Protein AF-A0A965B6E4-F1 (afdb_monomer_lite)

Radius of gyration: 22.77 Å; chains: 1; bounding box: 54×53×66 Å

Foldseek 3Di:
DPPPPADAAFDPQQQVPKWKWKDQAPPDDTHTQDPVQWHWDADPPDDPDRGGDIDIHGHVDDDPNMDMDMGTHGDDFDQLLVVLVVLLQLLCQQQANFDPSHPQADPVGGHPHPAAEAEDAALSLLQVLVSLQVQSLQHPVLDGRHQYYEREANAQWHAQRGFGNGDSPDDAWQRDDLLPRTRDPDREQDWAADPVPRDIGHSNPNVVVSVHDHQYEYEHEPASLFTPLRLSHQAHQQSQAGHDHDPSYAYEYHYPAHSDAACLDWDADDPDQGTHGNHGCVVVVVVVVVQSCCCSPPVPHDDHHDDAGNVVLRWWAQDCVTVVPDDDPSDDRDPTGDWRFDWAQDDCCPVRVDRPDPVIHGDGTGHGTD

Secondary structure (DSSP, 8-state):
--TT--EEPBPHHHHHS-EEEEESSTTSPPEEEPGGGEEEES-SSS--SSEE--EEEETT-PPTT-EEEEE--B-----TTHHHHHHHHHHHHHHH--GGG-S-B-TTSSBS----EEEEETHHHHHHHHHHHHTTTB-TTS-BS-SEEEEES--S---SSSSTT--TT---BTTB-TTSTTS-S--SSS-EE-TTT--EE-TTHHHHHHT-PPEEEEEEEHHHHHHS-GGGGTB-TTSSSBPPPPTTEEEEEETT--SS---S------SSSSPPP----HHHHHHHHHHHHHHHHH--PPPPPB---TTTT-S--SSTTTTT----TT-PPP-----PEEEE--THHHHH----SSSPEEEEE-----

Sequence (370 aa):
HRGRQGVYRPSPRGLAEARLTRRQREADPREEVPRGDWKLVGDLAGATSPLTPLDLEVAGGLRPGWIYELVYEAERPVVQGVGLAGIRDIVSAVKHGSGADNPLCNAGGGPLVRRAIGFGTSQSGRCLRQFLWEGFNADERSRQVFDGVLAHVAGGGLGSFNHRFASPTRTNCQHEEHLFPVDFFPFTYGDATDPFTGRTDGILRRCRAQGTVPKVFHTQSTSEYWHRSGSLVHTDPSGEVDAEIPAEVRIYSFGGSQHAPGDGVAVPRTNAQLPESPVDYRPFLRALVVALDAWVAEGTPPPPSVFPTVGERTLVGWTPADTGWPSIPGVVPPTVVQRPPWVDRGPDWESRRVATIEPPIVRGHYGVRV

pLDDT: mean 92.73, std 7.31, range [41.84, 98.88]

Structure (mmCIF, N/CA/C/O backbone):
data_AF-A0A965B6E4-F1
#
_entry.id   AF-A0A965B6E4-F1
#
loop_
_atom_site.group_PDB
_atom_site.id
_atom_site.type_symbol
_atom_site.label_atom_id
_atom_site.label_alt_id
_atom_site.label_comp_id
_atom_site.label_asym_id
_atom_site.label_entity_id
_atom_site.label_seq_id
_atom_site.pdbx_PDB_ins_code
_atom_site.Cartn_x
_atom_site.Cartn_y
_atom_site.Cartn_z
_atom_site.occupancy
_atom_site.B_iso_or_equiv
_atom_site.auth_seq_id
_atom_site.auth_comp_id
_atom_site.auth_asym_id
_atom_site.auth_atom_id
_atom_site.pdbx_PDB_model_num
ATOM 1 N N . HIS A 1 1 ? 16.952 5.748 -7.436 1.00 41.84 1 HIS A N 1
ATOM 2 C CA . HIS A 1 1 ? 18.062 4.809 -7.133 1.00 41.84 1 HIS A CA 1
ATOM 3 C C . HIS A 1 1 ? 18.292 4.767 -5.628 1.00 41.84 1 HIS A C 1
ATOM 5 O O . HIS A 1 1 ? 18.724 5.763 -5.057 1.00 41.84 1 HIS A O 1
ATOM 11 N N . ARG A 1 2 ? 17.989 3.644 -4.970 1.00 54.66 2 ARG A N 1
ATOM 12 C CA . ARG A 1 2 ? 18.315 3.444 -3.552 1.00 54.66 2 ARG A CA 1
ATOM 13 C C . ARG A 1 2 ? 19.665 2.737 -3.483 1.00 54.66 2 ARG A C 1
ATOM 15 O O . ARG A 1 2 ? 19.741 1.526 -3.653 1.00 54.66 2 ARG A O 1
ATOM 22 N N . GLY A 1 3 ? 20.736 3.512 -3.343 1.00 52.00 3 GLY A N 1
ATOM 23 C CA . GLY A 1 3 ? 22.086 2.954 -3.286 1.00 52.00 3 GLY A CA 1
ATOM 24 C C . GLY A 1 3 ? 22.269 2.050 -2.067 1.00 52.00 3 GLY A C 1
ATOM 25 O O . GLY A 1 3 ? 21.700 2.317 -1.012 1.00 52.00 3 GLY A O 1
ATOM 26 N N . ARG A 1 4 ? 23.088 1.001 -2.213 1.00 59.78 4 ARG A N 1
ATOM 27 C CA . ARG A 1 4 ? 23.555 0.133 -1.113 1.00 59.78 4 ARG A CA 1
ATOM 28 C C . ARG A 1 4 ? 22.465 -0.636 -0.348 1.00 59.78 4 ARG A C 1
ATOM 30 O O . ARG A 1 4 ? 22.686 -1.002 0.799 1.00 59.78 4 ARG A O 1
ATOM 37 N N . GLN A 1 5 ? 21.319 -0.936 -0.965 1.00 68.88 5 GLN A N 1
ATOM 38 C CA . GLN A 1 5 ? 20.321 -1.817 -0.331 1.00 68.88 5 GLN A CA 1
ATOM 39 C C . GLN A 1 5 ? 20.784 -3.280 -0.217 1.00 68.88 5 GLN A C 1
ATOM 41 O O . GLN A 1 5 ? 20.214 -4.035 0.565 1.00 68.88 5 GLN A O 1
ATOM 46 N N . GLY A 1 6 ? 21.824 -3.665 -0.966 1.00 78.50 6 GLY A N 1
ATOM 47 C CA . GLY A 1 6 ? 22.259 -5.051 -1.090 1.00 78.50 6 GLY A CA 1
ATOM 48 C C . GLY A 1 6 ? 21.259 -5.894 -1.882 1.00 78.50 6 GLY A C 1
ATOM 49 O O . GLY A 1 6 ? 20.175 -5.440 -2.251 1.00 78.50 6 GLY A O 1
ATOM 50 N N . VAL A 1 7 ? 21.639 -7.131 -2.166 1.00 85.81 7 VAL A N 1
ATOM 51 C CA . VAL A 1 7 ? 20.796 -8.119 -2.838 1.00 85.81 7 VAL A CA 1
ATOM 52 C C . VAL A 1 7 ? 20.862 -9.446 -2.097 1.00 85.81 7 VAL A C 1
ATOM 54 O O . VAL A 1 7 ? 21.811 -9.708 -1.355 1.00 85.81 7 VAL A O 1
ATOM 57 N N . TYR A 1 8 ? 19.857 -10.294 -2.289 1.00 88.44 8 TYR A N 1
ATOM 58 C CA . TYR A 1 8 ? 19.918 -11.654 -1.766 1.00 88.44 8 TYR A CA 1
ATOM 59 C C . TYR A 1 8 ? 20.988 -12.451 -2.506 1.00 88.44 8 TYR A C 1
ATOM 61 O O . TYR A 1 8 ? 21.156 -12.307 -3.720 1.00 88.44 8 TYR A O 1
ATOM 69 N N . ARG A 1 9 ? 21.702 -13.303 -1.772 1.00 86.94 9 ARG A N 1
ATOM 70 C CA . ARG A 1 9 ? 22.748 -14.159 -2.333 1.00 86.94 9 ARG A CA 1
ATOM 71 C C . ARG A 1 9 ? 22.172 -15.044 -3.452 1.00 86.94 9 ARG A C 1
ATOM 73 O O . ARG A 1 9 ? 21.173 -15.720 -3.208 1.00 86.94 9 ARG A O 1
ATOM 80 N N . PRO A 1 10 ? 22.778 -15.072 -4.653 1.00 90.06 10 PRO A N 1
ATOM 81 C CA . PRO A 1 10 ? 22.434 -16.056 -5.676 1.00 90.06 10 PRO A CA 1
ATOM 82 C C . PRO A 1 10 ? 22.779 -17.476 -5.211 1.00 90.06 10 PRO A C 1
ATOM 84 O O . PRO A 1 10 ? 23.846 -17.683 -4.623 1.00 90.06 10 PRO A O 1
ATOM 87 N N . SER A 1 11 ? 21.934 -18.463 -5.517 1.00 90.12 11 SER A N 1
ATOM 88 C CA . SER A 1 11 ? 22.337 -19.872 -5.401 1.00 90.12 11 SER A CA 1
ATOM 89 C C . SER A 1 11 ? 23.392 -20.201 -6.477 1.00 90.12 11 SER A C 1
ATOM 91 O O . SER A 1 11 ? 23.477 -19.490 -7.484 1.00 90.12 11 SER A O 1
ATOM 93 N N . PRO A 1 12 ? 24.214 -21.262 -6.333 1.00 88.81 12 PRO A N 1
ATOM 94 C CA . PRO A 1 12 ? 25.181 -21.637 -7.372 1.00 88.81 12 PRO A CA 1
ATOM 95 C C . PRO A 1 12 ? 24.527 -21.859 -8.743 1.00 88.81 12 PRO A C 1
ATOM 97 O O . PRO A 1 12 ? 25.036 -21.399 -9.764 1.00 88.81 12 PRO A O 1
ATOM 100 N N . ARG A 1 13 ? 23.354 -22.504 -8.747 1.00 92.62 13 ARG A N 1
ATOM 101 C CA . ARG A 1 13 ? 22.520 -22.672 -9.939 1.00 92.62 13 ARG A CA 1
ATOM 102 C C . ARG A 1 13 ? 21.975 -21.331 -10.425 1.00 92.62 13 ARG A C 1
ATOM 104 O O . ARG A 1 13 ? 22.111 -21.013 -11.601 1.00 92.62 13 ARG A O 1
ATOM 111 N N . GLY A 1 14 ? 21.423 -20.533 -9.514 1.00 90.94 14 GLY A N 1
ATOM 112 C CA . GLY A 1 14 ? 20.867 -19.221 -9.814 1.00 90.94 14 GLY A CA 1
ATOM 113 C C . GLY A 1 14 ? 21.864 -18.289 -10.477 1.00 90.94 14 GLY A C 1
ATOM 114 O O . GLY A 1 14 ? 21.507 -17.610 -11.429 1.00 90.94 14 GLY A O 1
ATOM 115 N N . LEU A 1 15 ? 23.122 -18.299 -10.036 1.00 89.88 15 LEU A N 1
ATOM 116 C CA . LEU A 1 15 ? 24.188 -17.516 -10.651 1.00 89.88 15 LEU A CA 1
ATOM 117 C C . LEU A 1 15 ? 24.544 -18.012 -12.058 1.00 89.88 15 LEU A C 1
ATOM 119 O O . LEU A 1 15 ? 24.876 -17.191 -12.913 1.00 89.88 15 LEU A O 1
ATOM 123 N N . ALA A 1 16 ? 24.509 -19.327 -12.293 1.00 91.75 16 ALA A N 1
ATOM 124 C CA . ALA A 1 16 ? 24.806 -19.929 -13.592 1.00 91.75 16 ALA A CA 1
ATOM 125 C C . ALA A 1 16 ? 23.698 -19.665 -14.624 1.00 91.75 16 ALA A C 1
ATOM 127 O O . ALA A 1 16 ? 23.999 -19.394 -15.783 1.00 91.75 16 ALA A O 1
ATOM 128 N N . GLU A 1 17 ? 22.438 -19.696 -14.188 1.00 94.81 17 GLU A N 1
ATOM 129 C CA . GLU A 1 17 ? 21.245 -19.459 -15.015 1.00 94.81 17 GLU A CA 1
ATOM 130 C C . GLU A 1 17 ? 20.811 -17.981 -15.038 1.00 94.81 17 GLU A C 1
ATOM 132 O O . GLU A 1 17 ? 19.834 -17.632 -15.698 1.00 94.81 17 GLU A O 1
ATOM 137 N N . ALA A 1 18 ? 21.524 -17.105 -14.323 1.00 95.69 18 ALA A N 1
ATOM 138 C CA . ALA A 1 18 ? 21.191 -15.693 -14.218 1.00 95.69 18 ALA A CA 1
ATOM 139 C C . ALA A 1 18 ? 21.196 -15.004 -15.589 1.00 95.69 18 ALA A C 1
ATOM 141 O O . ALA A 1 18 ? 22.084 -15.227 -16.417 1.00 95.69 18 ALA A O 1
ATOM 142 N N . ARG A 1 19 ? 20.242 -14.096 -15.792 1.00 97.06 19 ARG A N 1
ATOM 143 C CA . ARG A 1 19 ? 20.062 -13.351 -17.042 1.00 97.06 19 ARG A CA 1
ATOM 144 C C . ARG A 1 19 ? 20.060 -11.860 -16.776 1.00 97.06 19 ARG A C 1
ATOM 146 O O . ARG A 1 19 ? 19.412 -11.400 -15.838 1.00 97.06 19 ARG A O 1
ATOM 153 N N . LEU A 1 20 ? 20.764 -11.116 -17.621 1.00 97.62 20 LEU A N 1
ATOM 154 C CA . LEU A 1 20 ? 20.759 -9.661 -17.611 1.00 97.62 20 LEU A CA 1
ATOM 155 C C . LEU A 1 20 ? 20.078 -9.177 -18.881 1.00 97.62 20 LEU A C 1
ATOM 157 O O . LEU A 1 20 ? 20.457 -9.560 -19.985 1.00 97.62 20 LEU A O 1
ATOM 161 N N . THR A 1 21 ? 19.105 -8.293 -18.718 1.00 97.38 21 THR A N 1
ATOM 162 C CA . THR A 1 21 ? 18.462 -7.600 -19.830 1.00 97.38 21 THR A CA 1
ATOM 163 C C . THR A 1 21 ? 18.601 -6.098 -19.673 1.00 97.38 21 THR A C 1
ATOM 165 O O . THR A 1 21 ? 18.840 -5.596 -18.571 1.00 97.38 21 THR A O 1
ATOM 168 N N . ARG A 1 22 ? 18.442 -5.369 -20.777 1.00 96.81 22 ARG A N 1
ATOM 169 C CA . ARG A 1 22 ? 18.360 -3.910 -20.783 1.00 96.81 22 ARG A CA 1
ATOM 170 C C . ARG A 1 22 ? 17.221 -3.412 -21.666 1.00 96.81 22 ARG A C 1
ATOM 172 O O . ARG A 1 22 ? 16.807 -4.106 -22.590 1.00 96.81 22 ARG A O 1
ATOM 179 N N . ARG A 1 23 ? 16.738 -2.201 -21.399 1.00 96.00 23 ARG A N 1
ATOM 180 C CA . ARG A 1 23 ? 15.786 -1.467 -22.251 1.00 96.00 23 ARG A CA 1
ATOM 181 C C . ARG A 1 23 ? 15.841 0.036 -21.978 1.00 96.00 23 ARG A C 1
ATOM 183 O O . ARG A 1 23 ? 16.381 0.438 -20.950 1.00 96.00 23 ARG A O 1
ATOM 190 N N . GLN A 1 24 ? 15.302 0.868 -22.868 1.00 93.88 24 GLN A N 1
ATOM 191 C CA . GLN A 1 24 ? 15.304 2.329 -22.679 1.00 93.88 24 GLN A CA 1
ATOM 192 C C . GLN A 1 24 ? 14.100 2.811 -21.870 1.00 93.88 24 GLN A C 1
ATOM 194 O O . GLN A 1 24 ? 14.241 3.659 -20.993 1.00 93.88 24 GLN A O 1
ATOM 199 N N . ARG A 1 25 ? 12.915 2.264 -22.143 1.00 90.56 25 ARG A N 1
ATOM 200 C CA . ARG A 1 25 ? 11.669 2.577 -21.434 1.00 90.56 25 ARG A CA 1
ATOM 201 C C . ARG A 1 25 ? 11.101 1.315 -20.817 1.00 90.56 25 ARG A C 1
ATOM 203 O O . ARG A 1 25 ? 11.351 0.221 -21.306 1.00 90.56 25 ARG A O 1
ATOM 210 N N . GLU A 1 26 ? 10.307 1.451 -19.761 1.00 86.81 26 GLU A N 1
ATOM 211 C CA . GLU A 1 26 ? 9.776 0.293 -19.032 1.00 86.81 26 GLU A CA 1
ATOM 212 C C . GLU A 1 26 ? 8.975 -0.673 -19.921 1.00 86.81 26 GLU A C 1
ATOM 214 O O . GLU A 1 26 ? 9.103 -1.884 -19.749 1.00 86.81 26 GLU A O 1
ATOM 219 N N . ALA A 1 27 ? 8.217 -0.142 -20.886 1.00 87.00 27 ALA A N 1
ATOM 220 C CA . ALA A 1 27 ? 7.389 -0.912 -21.814 1.00 87.00 27 ALA A CA 1
ATOM 221 C C . ALA A 1 27 ? 8.140 -1.440 -23.051 1.00 87.00 27 ALA A C 1
ATOM 223 O O . ALA A 1 27 ? 7.567 -2.215 -23.819 1.00 87.00 27 ALA A O 1
ATOM 224 N N . ASP A 1 28 ? 9.392 -1.026 -23.270 1.00 93.00 28 ASP A N 1
ATOM 225 C CA . ASP A 1 28 ? 10.167 -1.501 -24.415 1.00 93.00 28 ASP A CA 1
ATOM 226 C C . ASP A 1 28 ? 10.503 -2.997 -24.251 1.00 93.00 28 ASP A C 1
ATOM 228 O O . ASP A 1 28 ? 10.687 -3.479 -23.123 1.00 93.00 28 ASP A O 1
ATOM 232 N N . PRO A 1 29 ? 10.640 -3.751 -25.357 1.00 93.75 29 PRO A N 1
ATOM 233 C CA . PRO A 1 29 ? 11.133 -5.118 -25.303 1.00 93.75 29 PRO A CA 1
ATOM 234 C C . PRO A 1 29 ? 12.481 -5.202 -24.584 1.00 93.75 29 PRO A C 1
ATOM 236 O O . PRO A 1 29 ? 13.355 -4.349 -24.738 1.00 93.75 29 PRO A O 1
ATOM 239 N N . ARG A 1 30 ? 12.657 -6.264 -23.799 1.00 94.81 30 ARG A N 1
ATOM 240 C CA . ARG A 1 30 ? 13.924 -6.557 -23.128 1.00 94.81 30 ARG A CA 1
ATOM 241 C C . ARG A 1 30 ? 14.953 -7.034 -24.146 1.00 94.81 30 ARG A C 1
ATOM 243 O O . ARG A 1 30 ? 14.723 -8.022 -24.837 1.00 94.81 30 ARG A O 1
ATOM 250 N N . GLU A 1 31 ? 16.099 -6.368 -24.186 1.00 96.94 31 GLU A N 1
ATOM 251 C CA . GLU A 1 31 ? 17.277 -6.813 -24.926 1.00 96.94 31 GLU A CA 1
ATOM 252 C C . GLU A 1 31 ? 18.162 -7.649 -24.001 1.00 96.94 31 GLU A C 1
ATOM 254 O O . GLU A 1 31 ? 18.586 -7.161 -22.953 1.00 96.94 31 GLU A O 1
ATOM 259 N N . GLU A 1 32 ? 18.465 -8.892 -24.374 1.00 97.75 32 GLU A N 1
ATOM 260 C CA . GLU A 1 32 ? 19.418 -9.708 -23.617 1.00 97.75 32 GLU A CA 1
ATOM 261 C C . GLU A 1 32 ? 20.824 -9.097 -23.706 1.00 97.75 32 GLU A C 1
ATOM 263 O O . GLU A 1 32 ? 21.310 -8.781 -24.794 1.00 97.75 32 GLU A O 1
ATOM 268 N N . VAL A 1 33 ? 21.497 -8.964 -22.563 1.00 98.06 33 VAL A N 1
ATOM 269 C CA . VAL A 1 33 ? 22.931 -8.678 -22.513 1.00 98.06 33 VAL A CA 1
ATOM 270 C C . VAL A 1 33 ? 23.669 -10.023 -22.513 1.00 98.06 33 VAL A C 1
ATOM 272 O O . VAL A 1 33 ? 23.439 -10.826 -21.601 1.00 98.06 33 VAL A O 1
ATOM 275 N N . PRO A 1 34 ? 24.540 -10.303 -23.505 1.00 97.31 34 PRO A N 1
ATOM 276 C CA . PRO A 1 34 ? 25.238 -11.581 -23.603 1.00 97.31 34 PRO A CA 1
ATOM 277 C C . PRO A 1 34 ? 25.936 -11.958 -22.295 1.00 97.31 34 PRO A C 1
ATOM 279 O O . PRO A 1 34 ? 26.558 -11.120 -21.653 1.00 97.31 34 PRO A O 1
ATOM 282 N N . ARG A 1 35 ? 25.871 -13.234 -21.899 1.00 95.62 35 ARG A N 1
ATOM 283 C CA . ARG A 1 35 ? 26.420 -13.705 -20.613 1.00 95.62 35 ARG A CA 1
ATOM 284 C C . ARG A 1 35 ? 27.911 -13.391 -20.421 1.00 95.62 35 ARG A C 1
ATOM 286 O O . ARG A 1 35 ? 28.336 -13.191 -19.291 1.00 95.62 35 ARG A O 1
ATOM 293 N N . GLY A 1 36 ? 28.695 -13.349 -21.499 1.00 96.25 36 GLY A N 1
ATOM 294 C CA . GLY A 1 36 ? 30.115 -12.976 -21.449 1.00 96.25 36 GLY A CA 1
ATOM 295 C C . GLY A 1 36 ? 30.371 -11.486 -21.186 1.00 96.25 36 GLY A C 1
ATOM 296 O O . GLY A 1 36 ? 31.479 -11.127 -20.801 1.00 96.25 36 GLY A O 1
ATOM 297 N N . ASP A 1 37 ? 29.351 -10.639 -21.343 1.00 97.38 37 ASP A N 1
ATOM 298 C CA . ASP A 1 37 ? 29.459 -9.181 -21.260 1.00 97.38 37 ASP A CA 1
ATOM 299 C C . ASP A 1 37 ? 29.091 -8.639 -19.876 1.00 97.38 37 ASP A C 1
ATOM 301 O O . ASP A 1 37 ? 28.996 -7.428 -19.696 1.00 97.38 37 ASP A O 1
ATOM 305 N N . TRP A 1 38 ? 28.845 -9.493 -18.882 1.00 97.06 38 TRP A N 1
ATOM 306 C CA . TRP A 1 38 ? 28.559 -9.035 -17.527 1.00 97.06 38 TRP A CA 1
ATOM 307 C C . TRP A 1 38 ? 28.899 -10.078 -16.466 1.00 97.06 38 TRP A C 1
ATOM 309 O O . TRP A 1 38 ? 28.945 -11.280 -16.724 1.00 97.06 38 TRP A O 1
ATOM 319 N N . LYS A 1 39 ? 29.116 -9.614 -15.236 1.00 93.44 39 LYS A N 1
ATOM 320 C CA . LYS A 1 39 ? 29.327 -10.470 -14.063 1.00 93.44 39 LYS A CA 1
ATOM 321 C C . LYS A 1 39 ? 28.904 -9.753 -12.784 1.00 93.44 39 LYS A C 1
ATOM 323 O O . LYS A 1 39 ? 28.875 -8.526 -12.727 1.00 93.44 39 LYS A O 1
ATOM 328 N N . LEU A 1 40 ? 28.610 -10.540 -11.754 1.00 90.31 40 LEU A N 1
ATOM 329 C CA . LEU A 1 40 ? 28.456 -10.041 -10.390 1.00 90.31 40 LEU A CA 1
ATOM 330 C C . LEU A 1 40 ? 29.797 -10.116 -9.665 1.00 90.31 40 LEU A C 1
ATOM 332 O O . LEU A 1 40 ? 30.464 -11.151 -9.710 1.00 90.31 40 LEU A O 1
ATOM 336 N N . VAL A 1 41 ? 30.169 -9.033 -8.995 1.00 87.88 41 VAL A N 1
ATOM 337 C CA . VAL A 1 41 ? 31.404 -8.911 -8.219 1.00 87.88 41 VAL A CA 1
ATOM 338 C C . VAL A 1 41 ? 31.054 -8.564 -6.776 1.00 87.88 41 VAL A C 1
ATOM 340 O O . VAL A 1 41 ? 30.185 -7.738 -6.517 1.00 87.88 41 VAL A O 1
ATOM 343 N N . GLY A 1 42 ? 31.704 -9.229 -5.825 1.00 81.56 42 GLY A N 1
ATOM 344 C CA . GLY A 1 42 ? 31.499 -9.008 -4.395 1.00 81.56 42 GLY A CA 1
ATOM 345 C C . GLY A 1 42 ? 31.783 -10.260 -3.571 1.00 81.56 42 GLY A C 1
ATOM 346 O O . GLY A 1 42 ? 31.870 -11.368 -4.105 1.00 81.56 42 GLY A O 1
ATOM 347 N N . ASP A 1 43 ? 31.943 -10.081 -2.261 1.00 75.62 43 ASP A N 1
ATOM 348 C CA . ASP A 1 43 ? 32.164 -11.189 -1.331 1.00 75.62 43 ASP A CA 1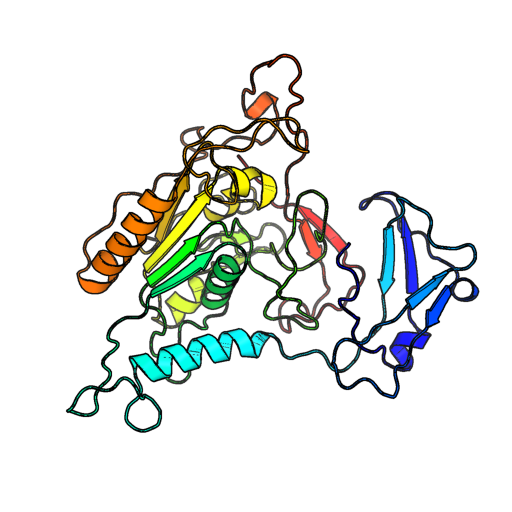
ATOM 349 C C . ASP A 1 43 ? 30.831 -11.837 -0.931 1.00 75.62 43 ASP A C 1
ATOM 351 O O . ASP A 1 43 ? 30.073 -11.318 -0.113 1.00 75.62 43 ASP A O 1
ATOM 355 N N . LEU A 1 44 ? 30.558 -13.002 -1.519 1.00 68.25 44 LEU A N 1
ATOM 356 C CA . LEU A 1 44 ? 29.403 -13.838 -1.189 1.00 68.25 44 LEU A CA 1
ATOM 357 C C . LEU A 1 44 ? 29.676 -14.823 -0.041 1.00 68.25 44 LEU A C 1
ATOM 359 O O . LEU A 1 44 ? 28.743 -15.472 0.433 1.00 68.25 44 LEU A O 1
ATOM 363 N N . ALA A 1 45 ? 30.933 -14.994 0.376 1.00 62.72 45 ALA A N 1
ATOM 364 C CA . ALA A 1 45 ? 31.355 -16.028 1.317 1.00 62.72 45 ALA A CA 1
ATOM 365 C C . ALA A 1 45 ? 31.366 -15.545 2.779 1.00 62.72 45 ALA A C 1
ATOM 367 O O . ALA A 1 45 ? 31.199 -16.375 3.672 1.00 62.72 45 ALA A O 1
ATOM 368 N N . GLY A 1 46 ? 31.501 -14.234 3.023 1.00 60.84 46 GLY A N 1
ATOM 369 C CA . GLY A 1 46 ? 31.604 -13.639 4.365 1.00 60.84 46 GLY A CA 1
ATOM 370 C C . GLY A 1 46 ? 30.384 -12.858 4.881 1.00 60.84 46 GLY A C 1
ATOM 371 O O . GLY A 1 46 ? 30.442 -12.297 5.976 1.00 60.84 46 GLY A O 1
ATOM 372 N N . ALA A 1 47 ? 29.285 -12.774 4.127 1.00 62.72 47 ALA A N 1
ATOM 373 C CA . ALA A 1 47 ? 28.169 -11.895 4.484 1.00 62.72 47 ALA A CA 1
ATOM 374 C C . ALA A 1 47 ? 27.327 -12.425 5.664 1.00 62.72 47 ALA A C 1
ATOM 376 O O . ALA A 1 47 ? 26.734 -13.500 5.598 1.00 62.72 47 ALA A O 1
ATOM 377 N N . THR A 1 48 ? 27.225 -11.629 6.734 1.00 66.00 48 THR A N 1
ATOM 378 C CA . THR A 1 48 ? 26.346 -11.882 7.897 1.00 66.00 48 THR A CA 1
ATOM 379 C C . THR A 1 48 ? 24.933 -11.322 7.714 1.00 66.00 48 THR A C 1
ATOM 381 O O . THR A 1 48 ? 24.000 -11.747 8.393 1.00 66.00 48 THR A O 1
ATOM 384 N N . SER A 1 49 ? 24.767 -10.374 6.789 1.00 74.88 49 SER A N 1
ATOM 385 C CA . SER A 1 49 ? 23.475 -9.811 6.396 1.00 74.88 49 SER A CA 1
ATOM 386 C C . SER A 1 49 ? 22.826 -10.671 5.304 1.00 74.88 49 SER A C 1
ATOM 388 O O . SER A 1 49 ? 23.521 -11.086 4.374 1.00 74.88 49 SER A O 1
ATOM 390 N N . PRO A 1 50 ? 21.495 -10.886 5.336 1.00 77.06 50 PRO A N 1
ATOM 391 C CA . PRO A 1 50 ? 20.783 -11.550 4.241 1.00 77.06 50 PRO A CA 1
ATOM 392 C C . PRO A 1 50 ? 20.863 -10.761 2.924 1.00 77.06 50 PRO A C 1
ATOM 394 O O . PRO A 1 50 ? 20.709 -11.337 1.849 1.00 77.06 50 PRO A O 1
ATOM 397 N N . LEU A 1 51 ? 21.122 -9.451 3.006 1.00 83.88 51 LEU A N 1
ATOM 398 C CA . LEU A 1 51 ? 21.359 -8.572 1.866 1.00 83.88 51 LEU A CA 1
ATOM 399 C C . LEU A 1 51 ? 22.848 -8.235 1.785 1.00 83.88 51 LEU A C 1
ATOM 401 O O . LEU A 1 51 ? 23.394 -7.585 2.679 1.00 83.88 51 LEU A O 1
ATOM 405 N N . THR A 1 52 ? 23.492 -8.681 0.710 1.00 80.75 52 THR A N 1
ATOM 406 C CA . THR A 1 52 ? 24.924 -8.496 0.451 1.00 80.75 52 THR A CA 1
ATOM 407 C C . THR A 1 52 ? 25.123 -7.440 -0.636 1.00 80.75 52 THR A C 1
ATOM 409 O O . THR A 1 52 ? 24.410 -7.476 -1.642 1.00 80.75 52 THR A O 1
ATOM 412 N N . PRO A 1 53 ? 26.056 -6.487 -0.482 1.00 82.56 53 PRO A N 1
ATOM 413 C CA . PRO A 1 53 ? 26.452 -5.618 -1.583 1.00 82.56 53 PRO A CA 1
ATOM 414 C C . PRO A 1 53 ? 27.064 -6.451 -2.714 1.00 82.56 53 PRO A C 1
ATOM 416 O O . PRO A 1 53 ? 28.065 -7.130 -2.500 1.00 82.56 53 PRO A O 1
ATOM 419 N N . LEU A 1 54 ? 26.460 -6.397 -3.900 1.00 83.38 54 LEU A N 1
ATOM 420 C CA . LEU A 1 54 ? 27.036 -6.930 -5.130 1.00 83.38 54 LEU A CA 1
ATOM 421 C C . LEU A 1 54 ? 27.089 -5.821 -6.166 1.00 83.38 54 LEU A C 1
ATOM 423 O O . LEU A 1 54 ? 26.114 -5.086 -6.342 1.00 83.38 54 LEU A O 1
ATOM 427 N N . ASP A 1 55 ? 28.212 -5.753 -6.862 1.00 88.06 55 ASP A N 1
ATOM 428 C CA . ASP A 1 55 ? 28.403 -4.886 -8.006 1.00 88.06 55 ASP A CA 1
ATOM 429 C C . ASP A 1 55 ? 28.073 -5.659 -9.281 1.00 88.06 55 ASP A C 1
ATOM 431 O O . ASP A 1 55 ? 28.493 -6.802 -9.477 1.00 88.06 55 ASP A O 1
ATOM 435 N N . LEU A 1 56 ? 27.297 -5.026 -10.156 1.00 91.38 56 LEU A N 1
ATOM 436 C CA . LEU A 1 56 ? 27.065 -5.514 -11.506 1.00 91.38 56 LEU A CA 1
ATOM 437 C C . LEU A 1 56 ? 28.070 -4.839 -12.438 1.00 91.38 56 LEU A C 1
ATOM 439 O O . LEU A 1 56 ? 27.938 -3.655 -12.747 1.00 91.38 56 LEU A O 1
ATOM 443 N N . GLU A 1 57 ? 29.051 -5.600 -12.910 1.00 94.31 57 GLU A N 1
ATOM 444 C CA . GLU A 1 57 ? 29.951 -5.152 -13.967 1.00 94.31 57 GLU A CA 1
ATOM 445 C C . GLU A 1 57 ? 29.369 -5.536 -15.325 1.00 94.31 57 GLU A C 1
ATOM 447 O O . GLU A 1 57 ? 28.997 -6.689 -15.543 1.00 94.31 57 GLU A O 1
ATOM 452 N N . VAL A 1 58 ? 29.315 -4.572 -16.244 1.00 96.81 58 VAL A N 1
ATOM 453 C CA . VAL A 1 58 ? 28.888 -4.764 -17.635 1.00 96.81 58 VAL A CA 1
ATOM 454 C C . VAL A 1 58 ? 30.007 -4.275 -18.548 1.00 96.81 58 VAL A C 1
ATOM 456 O O . VAL A 1 58 ? 30.558 -3.194 -18.330 1.00 96.81 58 VAL A O 1
ATOM 459 N N . ALA A 1 59 ? 30.354 -5.052 -19.570 1.00 96.38 59 ALA A N 1
ATOM 460 C CA . ALA A 1 59 ? 31.351 -4.705 -20.569 1.00 96.38 59 ALA A CA 1
ATOM 461 C C . ALA A 1 59 ? 30.971 -3.387 -21.262 1.00 96.38 59 ALA A C 1
ATOM 463 O O . ALA A 1 59 ? 29.841 -3.197 -21.714 1.00 96.38 59 ALA A O 1
ATOM 464 N N . GLY A 1 60 ? 31.914 -2.443 -21.305 1.00 93.62 60 GLY A N 1
ATOM 465 C CA . GLY A 1 60 ? 31.661 -1.085 -21.800 1.00 93.62 60 GLY A CA 1
ATOM 466 C C . GLY A 1 60 ? 30.843 -0.188 -20.855 1.00 93.62 60 GLY A C 1
ATOM 467 O O . GLY A 1 60 ? 30.578 0.958 -21.208 1.00 93.62 60 GLY A O 1
ATOM 468 N N . GLY A 1 61 ? 30.483 -0.671 -19.661 1.00 94.81 61 GLY A N 1
ATOM 469 C CA . GLY A 1 61 ? 29.778 0.080 -18.624 1.00 94.81 61 GLY A CA 1
ATOM 470 C C . GLY A 1 61 ? 28.253 0.122 -18.777 1.00 94.81 61 GLY A C 1
ATOM 471 O O . GLY A 1 61 ? 27.678 -0.209 -19.817 1.00 94.81 61 GLY A O 1
ATOM 472 N N . LEU A 1 62 ? 27.578 0.552 -17.705 1.00 94.69 62 LEU A N 1
ATOM 473 C CA . LEU A 1 62 ? 26.143 0.842 -17.731 1.00 94.69 62 LEU A CA 1
ATOM 474 C C . LEU A 1 62 ? 25.886 2.122 -18.533 1.00 94.69 62 LEU A C 1
ATOM 476 O O . LEU A 1 62 ? 26.531 3.148 -18.312 1.00 94.69 62 LEU A O 1
ATOM 480 N N . ARG A 1 63 ? 24.911 2.081 -19.442 1.00 94.62 63 ARG A N 1
ATOM 481 C CA . ARG A 1 63 ? 24.518 3.248 -20.241 1.00 94.62 63 ARG A CA 1
ATOM 482 C C . ARG A 1 63 ? 23.539 4.138 -19.462 1.00 94.62 63 ARG A C 1
ATOM 484 O O . ARG A 1 63 ? 22.492 3.636 -19.050 1.00 94.62 63 ARG A O 1
ATOM 491 N N . PRO A 1 64 ? 23.812 5.445 -19.285 1.00 93.69 64 PRO A N 1
ATOM 492 C CA . PRO A 1 64 ? 22.866 6.361 -18.649 1.00 93.69 64 PRO A CA 1
ATOM 493 C C . PRO A 1 64 ? 21.499 6.363 -19.347 1.00 93.69 64 PRO A C 1
ATOM 495 O O . PRO A 1 64 ? 21.422 6.338 -20.574 1.00 93.69 64 PRO A O 1
ATOM 498 N N . GLY A 1 65 ? 20.424 6.386 -18.558 1.00 91.25 65 GLY A N 1
ATOM 499 C CA . GLY A 1 65 ? 19.044 6.382 -19.058 1.00 91.25 65 GLY A CA 1
ATOM 500 C C . GLY A 1 65 ? 18.495 5.009 -19.461 1.00 91.25 65 GLY A C 1
ATOM 501 O O . GLY A 1 65 ? 17.317 4.920 -19.782 1.00 91.25 65 GLY A O 1
ATOM 502 N N . TRP A 1 66 ? 19.302 3.945 -19.421 1.00 94.38 66 TRP A N 1
ATOM 503 C CA . TRP A 1 66 ? 18.830 2.580 -19.659 1.00 94.38 66 TRP A CA 1
ATOM 504 C C . TRP A 1 66 ? 18.441 1.886 -18.353 1.00 94.38 66 TRP A C 1
ATOM 506 O O . TRP A 1 66 ? 19.088 2.045 -17.317 1.00 94.38 66 TRP A O 1
ATOM 516 N N . ILE A 1 67 ? 17.400 1.065 -18.428 1.00 92.75 67 ILE A N 1
ATOM 517 C CA . ILE A 1 67 ? 16.952 0.172 -17.364 1.00 92.75 67 ILE A CA 1
ATOM 518 C C . ILE A 1 67 ? 17.659 -1.162 -17.566 1.00 92.75 67 ILE A C 1
ATOM 520 O O . ILE A 1 67 ? 17.501 -1.777 -18.617 1.00 92.75 67 ILE A O 1
ATOM 524 N N . TYR A 1 68 ? 18.405 -1.611 -16.561 1.00 94.12 68 TYR A N 1
ATOM 525 C CA . TYR A 1 68 ? 19.001 -2.944 -16.519 1.00 94.12 68 TYR A CA 1
ATOM 526 C C . TYR A 1 68 ? 18.244 -3.802 -15.507 1.00 94.12 68 TYR A C 1
ATOM 528 O O . TYR A 1 68 ? 18.005 -3.370 -14.379 1.00 94.12 68 TYR A O 1
ATOM 536 N N . GLU A 1 69 ? 17.887 -5.019 -15.901 1.00 93.81 69 GLU A N 1
ATOM 537 C CA . GLU A 1 69 ? 17.216 -5.989 -15.039 1.00 93.81 69 GLU A CA 1
ATOM 538 C C . GLU A 1 69 ? 18.004 -7.285 -15.005 1.00 93.81 69 GLU A C 1
ATOM 540 O O . GLU A 1 69 ? 18.196 -7.944 -16.028 1.00 93.81 69 GLU A O 1
ATOM 545 N N . LEU A 1 70 ? 18.427 -7.647 -13.802 1.00 94.00 70 LEU A N 1
ATOM 546 C CA . LEU A 1 70 ? 19.109 -8.889 -13.515 1.00 94.00 70 LEU A CA 1
ATOM 547 C C . LEU A 1 70 ? 18.137 -9.833 -12.803 1.00 94.00 70 LEU A C 1
ATOM 549 O O . LEU A 1 70 ? 17.632 -9.501 -11.731 1.00 94.00 70 LEU A O 1
ATOM 553 N N . VAL A 1 7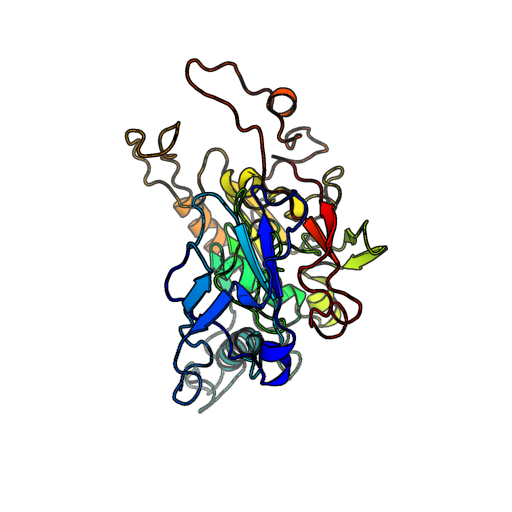1 ? 17.922 -11.014 -13.376 1.00 94.44 71 VAL A N 1
ATOM 554 C CA . VAL A 1 71 ? 17.087 -12.070 -12.795 1.00 94.44 71 VAL A CA 1
ATOM 555 C C . VAL A 1 71 ? 17.945 -13.287 -12.497 1.00 94.44 71 VAL A C 1
ATOM 557 O O . VAL A 1 71 ? 18.681 -13.761 -13.361 1.00 94.44 71 VAL A O 1
ATOM 560 N N . TYR A 1 72 ? 17.851 -13.788 -11.268 1.00 93.25 72 TYR A N 1
ATOM 561 C CA . TYR A 1 72 ? 18.542 -14.988 -10.811 1.00 93.25 72 TYR A CA 1
ATOM 562 C C . TYR A 1 72 ? 17.782 -15.641 -9.655 1.00 93.25 72 TYR A C 1
ATOM 564 O O . TYR A 1 72 ? 17.037 -14.983 -8.928 1.00 93.25 72 TYR A O 1
ATOM 572 N N . GLU A 1 73 ? 18.006 -16.938 -9.454 1.00 93.44 73 GLU A N 1
ATOM 573 C CA . GLU A 1 73 ? 17.520 -17.639 -8.266 1.00 93.44 73 GLU A CA 1
ATOM 574 C C . GLU A 1 73 ? 18.364 -17.243 -7.045 1.00 93.44 73 GLU A C 1
ATOM 576 O O . GLU A 1 73 ? 19.573 -17.487 -6.992 1.00 93.44 73 GLU A O 1
ATOM 581 N N . ALA A 1 74 ? 17.722 -16.619 -6.062 1.00 90.94 74 ALA A N 1
ATOM 582 C CA . ALA A 1 74 ? 18.340 -16.244 -4.798 1.00 90.94 74 ALA A CA 1
ATOM 583 C C . ALA A 1 74 ? 18.011 -17.247 -3.681 1.00 90.94 74 ALA A C 1
ATOM 585 O O . ALA A 1 74 ? 16.989 -17.934 -3.716 1.00 90.94 74 ALA A O 1
ATOM 586 N N . GLU A 1 75 ? 18.851 -17.297 -2.651 1.00 88.62 75 GLU A N 1
ATOM 587 C CA . GLU A 1 75 ? 18.666 -18.146 -1.474 1.00 88.62 75 GLU A CA 1
ATOM 588 C C . GLU A 1 75 ? 18.424 -17.335 -0.191 1.00 88.62 75 GLU A C 1
ATOM 590 O O . GLU A 1 75 ? 18.695 -16.136 -0.118 1.00 88.62 75 GLU A O 1
ATOM 595 N N . ARG A 1 76 ? 17.912 -18.021 0.842 1.00 87.75 76 ARG A N 1
ATOM 596 C CA . ARG A 1 76 ? 17.735 -17.497 2.212 1.00 87.75 76 ARG A CA 1
ATOM 597 C C . ARG A 1 76 ? 16.910 -16.192 2.289 1.00 87.75 76 ARG A C 1
ATOM 599 O O . ARG A 1 76 ? 17.370 -15.218 2.887 1.00 87.75 76 ARG A O 1
ATOM 606 N N . PRO A 1 77 ? 15.685 -16.151 1.721 1.00 90.25 77 PRO A N 1
ATOM 607 C CA . PRO A 1 77 ? 14.800 -15.004 1.903 1.00 90.25 77 PRO A CA 1
ATOM 608 C C . PRO A 1 77 ? 14.536 -14.755 3.392 1.00 90.25 77 PRO A C 1
ATOM 610 O O . PRO A 1 77 ? 14.308 -15.699 4.152 1.00 90.25 77 PRO A O 1
ATOM 613 N N . VAL A 1 78 ? 14.486 -13.485 3.798 1.00 89.94 78 VAL A N 1
ATOM 614 C CA . VAL A 1 78 ? 13.958 -13.124 5.118 1.00 89.94 78 VAL A CA 1
ATOM 615 C C . VAL A 1 78 ? 12.467 -13.455 5.147 1.00 89.94 78 VAL A C 1
ATOM 617 O O . VAL A 1 78 ? 11.734 -13.145 4.203 1.00 89.94 78 VAL A O 1
ATOM 620 N N . VAL A 1 79 ? 12.000 -14.067 6.236 1.00 90.69 79 VAL A N 1
ATOM 621 C CA . VAL A 1 79 ? 10.576 -14.360 6.449 1.00 90.69 79 VAL A CA 1
ATOM 622 C C . VAL A 1 79 ? 9.861 -13.081 6.897 1.00 90.69 79 VAL A C 1
ATOM 624 O O . VAL A 1 79 ? 9.502 -12.933 8.055 1.00 90.69 79 VAL A O 1
ATOM 627 N N . GLN A 1 80 ? 9.691 -12.118 5.988 1.00 89.69 80 GLN A N 1
ATOM 628 C CA . GLN A 1 80 ? 9.225 -10.759 6.318 1.00 89.69 80 GLN A CA 1
ATOM 629 C C . GLN A 1 80 ? 7.854 -10.716 7.016 1.00 89.69 80 GLN A C 1
ATOM 631 O O . GLN A 1 80 ? 7.633 -9.874 7.886 1.00 89.69 80 GLN A O 1
ATOM 636 N N . GLY A 1 81 ? 6.958 -11.658 6.697 1.00 90.19 81 GLY A N 1
ATOM 637 C CA . GLY A 1 81 ? 5.616 -11.734 7.281 1.00 90.19 81 GLY A CA 1
ATOM 638 C C . GLY A 1 81 ? 5.591 -11.872 8.809 1.00 90.19 81 GLY A C 1
ATOM 639 O O . GLY A 1 81 ? 4.601 -11.492 9.432 1.00 90.19 81 GLY A O 1
ATOM 640 N N . VAL A 1 82 ? 6.685 -12.321 9.445 1.00 94.38 82 VAL A N 1
ATOM 641 C CA . VAL A 1 82 ? 6.780 -12.374 10.919 1.00 94.38 82 VAL A CA 1
ATOM 642 C C . VAL A 1 82 ? 6.678 -10.992 11.567 1.00 94.38 82 VAL A C 1
ATOM 644 O O . VAL A 1 82 ? 6.307 -10.903 12.731 1.00 94.38 82 VAL A O 1
ATOM 647 N N . GLY A 1 83 ? 6.943 -9.904 10.832 1.00 95.06 83 GLY A N 1
ATOM 648 C CA . GLY A 1 83 ? 6.722 -8.545 11.331 1.00 95.06 83 GLY A CA 1
ATOM 649 C C . GLY A 1 83 ? 5.246 -8.253 11.622 1.00 95.06 83 GLY A C 1
ATOM 650 O O . GLY A 1 83 ? 4.933 -7.636 12.639 1.00 95.06 83 GLY A O 1
ATOM 651 N N . LEU A 1 84 ? 4.329 -8.752 10.782 1.00 97.31 84 LEU A N 1
ATOM 652 C CA . LEU A 1 84 ? 2.884 -8.641 11.019 1.00 97.31 84 LEU A CA 1
ATOM 653 C C . LEU A 1 84 ? 2.466 -9.478 12.238 1.00 97.31 84 LEU A C 1
ATOM 655 O O . LEU A 1 84 ? 1.711 -8.993 13.079 1.00 97.31 84 LEU A O 1
ATOM 659 N N . ALA A 1 85 ? 3.016 -10.691 12.378 1.00 97.62 85 ALA A N 1
ATOM 660 C CA . ALA A 1 85 ? 2.802 -11.532 13.558 1.00 97.62 85 ALA A CA 1
ATOM 661 C C . ALA A 1 85 ? 3.311 -10.852 14.842 1.00 97.62 85 ALA A C 1
ATOM 663 O O . ALA A 1 85 ? 2.593 -10.799 15.832 1.00 97.62 85 ALA A O 1
ATOM 664 N N . GLY A 1 86 ? 4.496 -10.236 14.803 1.00 97.25 86 GLY A N 1
ATOM 665 C CA . GLY A 1 86 ? 5.047 -9.494 15.936 1.00 97.25 86 GLY A CA 1
ATOM 666 C C . GLY A 1 86 ? 4.155 -8.330 16.376 1.00 97.25 86 GLY A C 1
ATOM 667 O O . GLY A 1 86 ? 3.917 -8.164 17.569 1.00 97.25 86 GLY A O 1
ATOM 668 N N . ILE A 1 87 ? 3.598 -7.560 15.430 1.00 97.81 87 ILE A N 1
ATOM 669 C CA . ILE A 1 87 ? 2.619 -6.500 15.740 1.00 97.81 87 ILE A CA 1
ATOM 670 C C . ILE A 1 87 ? 1.377 -7.095 16.420 1.00 97.81 87 ILE A C 1
ATOM 672 O O . ILE A 1 87 ? 0.950 -6.589 17.458 1.00 97.81 87 ILE A O 1
ATOM 676 N N . ARG A 1 88 ? 0.817 -8.175 15.858 1.00 98.31 88 ARG A N 1
ATOM 677 C CA . ARG A 1 88 ? -0.348 -8.887 16.408 1.00 98.31 88 ARG A CA 1
ATOM 678 C C . ARG A 1 88 ? -0.096 -9.336 17.846 1.00 98.31 88 ARG A C 1
ATOM 680 O O . ARG A 1 88 ? -0.922 -9.073 18.718 1.00 98.31 88 ARG A O 1
ATOM 687 N N . ASP A 1 89 ? 1.037 -9.986 18.086 1.00 97.19 89 ASP A N 1
ATOM 688 C CA . ASP A 1 89 ? 1.343 -10.632 19.361 1.00 97.19 89 ASP A CA 1
ATOM 689 C C . ASP A 1 89 ? 1.655 -9.613 20.453 1.00 97.19 89 ASP A C 1
ATOM 691 O O . ASP A 1 89 ? 1.141 -9.746 21.560 1.00 97.19 89 ASP A O 1
ATOM 695 N N . ILE A 1 90 ? 2.396 -8.543 20.138 1.00 96.00 90 ILE A N 1
ATOM 696 C CA . ILE A 1 90 ? 2.654 -7.452 21.090 1.00 96.00 90 ILE A CA 1
ATOM 697 C C . ILE A 1 90 ? 1.339 -6.789 21.509 1.00 96.00 90 ILE A C 1
ATOM 699 O O . ILE A 1 90 ? 1.095 -6.596 22.701 1.00 96.00 90 ILE A O 1
ATOM 703 N N . VAL A 1 91 ? 0.473 -6.453 20.547 1.00 96.81 91 VAL A N 1
ATOM 704 C CA . VAL A 1 91 ? -0.802 -5.784 20.844 1.00 96.81 91 VAL A CA 1
ATOM 705 C C . VAL A 1 91 ? -1.755 -6.722 21.592 1.00 96.81 91 VAL A C 1
ATOM 707 O O . VAL A 1 91 ? -2.402 -6.298 22.549 1.00 96.81 91 VAL A O 1
ATOM 710 N N . SER A 1 92 ? -1.809 -8.006 21.222 1.00 96.19 92 SER A N 1
ATOM 711 C CA . SER A 1 92 ? -2.599 -9.001 21.956 1.00 96.19 92 SER A CA 1
ATOM 712 C C . SER A 1 92 ? -2.090 -9.197 23.387 1.00 96.19 92 SER A C 1
ATOM 714 O O . SER A 1 92 ? -2.896 -9.230 24.318 1.00 96.19 92 SER A O 1
ATOM 716 N N . ALA A 1 93 ? -0.772 -9.261 23.591 1.00 94.56 93 ALA A N 1
ATOM 717 C CA . ALA A 1 93 ? -0.170 -9.424 24.909 1.00 94.56 93 ALA A CA 1
ATOM 718 C C . ALA A 1 93 ? -0.545 -8.270 25.849 1.00 94.56 93 ALA A C 1
ATOM 720 O O . ALA A 1 93 ? -1.024 -8.517 26.954 1.00 94.56 93 ALA A O 1
ATOM 721 N N . VAL A 1 94 ? -0.440 -7.013 25.400 1.00 94.19 94 VAL A N 1
ATOM 722 C CA . VAL A 1 94 ? -0.793 -5.863 26.255 1.00 94.19 94 VAL A CA 1
ATOM 723 C C . VAL A 1 94 ? -2.297 -5.723 26.501 1.00 94.19 94 VAL A C 1
ATOM 725 O O . VAL A 1 94 ? -2.700 -5.237 27.559 1.00 94.19 94 VAL A O 1
ATOM 728 N N . LYS A 1 95 ? -3.135 -6.146 25.546 1.00 94.50 95 LYS A N 1
ATOM 729 C CA . LYS A 1 95 ? -4.598 -6.014 25.622 1.00 94.50 95 LYS A CA 1
ATOM 730 C C . LYS A 1 95 ? -5.266 -7.160 26.383 1.00 94.50 95 LYS A C 1
ATOM 732 O O . LYS A 1 95 ? -6.249 -6.941 27.082 1.00 94.50 95 LYS A O 1
ATOM 737 N N . HIS A 1 96 ? -4.741 -8.377 26.255 1.00 93.56 96 HIS A N 1
ATOM 738 C CA . HIS A 1 96 ? -5.386 -9.597 26.754 1.00 93.56 96 HIS A CA 1
ATOM 739 C C . HIS A 1 96 ? -4.501 -10.463 27.657 1.00 93.56 96 HIS A C 1
ATOM 741 O O . HIS A 1 96 ? -4.978 -11.477 28.170 1.00 93.56 96 HIS A O 1
ATOM 747 N N . GLY A 1 97 ? -3.214 -10.143 27.790 1.00 90.31 97 GLY A N 1
ATOM 748 C CA . GLY A 1 97 ? -2.266 -10.876 28.628 1.00 90.31 97 GLY A CA 1
ATOM 749 C C . GLY A 1 97 ? -2.296 -10.438 30.092 1.00 90.31 97 GLY A C 1
ATOM 750 O O . GLY A 1 97 ? -2.899 -9.428 30.450 1.00 90.31 97 GLY A O 1
ATOM 751 N N . SER A 1 98 ? -1.601 -11.193 30.939 1.00 87.81 98 SER A N 1
ATOM 752 C CA . SER A 1 98 ? -1.487 -10.954 32.383 1.00 87.81 98 SER A CA 1
ATOM 753 C C . SER A 1 98 ? -0.096 -11.339 32.887 1.00 87.81 98 SER A C 1
ATOM 755 O O . SER A 1 98 ? 0.562 -12.186 32.284 1.00 87.81 98 SER A O 1
ATOM 757 N N . GLY A 1 99 ? 0.332 -10.799 34.028 1.00 83.31 99 GLY A N 1
ATOM 758 C CA . GLY A 1 99 ? 1.594 -11.197 34.664 1.00 83.31 99 GLY A CA 1
ATOM 759 C C . GLY A 1 99 ? 2.828 -10.815 33.837 1.00 83.31 99 GLY A C 1
ATOM 760 O O . GLY A 1 99 ? 2.898 -9.710 33.311 1.00 83.31 99 GLY A O 1
ATOM 761 N N . ALA A 1 100 ? 3.808 -11.719 33.727 1.00 80.44 100 ALA A N 1
ATOM 762 C CA . ALA A 1 100 ? 5.071 -11.451 33.024 1.00 80.44 100 ALA A CA 1
ATOM 763 C C . ALA A 1 100 ? 4.894 -11.174 31.517 1.00 80.44 100 ALA A C 1
ATOM 765 O O . ALA A 1 100 ? 5.699 -10.449 30.937 1.00 80.44 100 ALA A O 1
ATOM 766 N N . ASP A 1 101 ? 3.819 -11.688 30.911 1.00 77.75 101 ASP A N 1
ATOM 767 C CA . ASP A 1 101 ? 3.500 -11.482 29.493 1.00 77.75 101 ASP A CA 1
ATOM 768 C C . ASP A 1 101 ? 2.861 -10.106 29.222 1.00 77.75 101 ASP A C 1
ATOM 770 O O . ASP A 1 101 ? 2.748 -9.691 28.070 1.00 77.75 101 ASP A O 1
ATOM 774 N N . ASN A 1 102 ? 2.434 -9.379 30.264 1.00 88.75 102 ASN A N 1
ATOM 775 C CA . ASN A 1 102 ? 1.848 -8.047 30.139 1.00 88.75 102 ASN A CA 1
ATOM 776 C C . ASN A 1 102 ? 2.296 -7.127 31.290 1.00 88.75 102 ASN A C 1
ATOM 778 O O . ASN A 1 102 ? 1.664 -7.117 32.349 1.00 88.75 102 ASN A O 1
ATOM 782 N N . PRO A 1 103 ? 3.325 -6.282 31.096 1.00 86.31 103 PRO A N 1
ATOM 783 C CA . PRO A 1 103 ? 3.765 -5.352 32.136 1.00 86.31 103 PRO A CA 1
ATOM 784 C C . PRO A 1 103 ? 2.747 -4.229 32.412 1.00 86.31 103 PRO A C 1
ATOM 786 O O . PRO A 1 103 ? 2.888 -3.504 33.393 1.00 86.31 103 PRO A O 1
ATOM 789 N N . LEU A 1 104 ? 1.715 -4.073 31.573 1.00 90.94 104 LEU A N 1
ATOM 790 C CA . LEU A 1 104 ? 0.663 -3.064 31.701 1.00 90.94 104 LEU A CA 1
ATOM 791 C C . LEU A 1 104 ? -0.593 -3.660 32.354 1.00 90.94 104 LEU A C 1
ATOM 793 O O . LEU A 1 104 ? -1.692 -3.588 31.801 1.00 90.94 104 LEU A O 1
ATOM 797 N N . CYS A 1 105 ? -0.432 -4.240 33.544 1.00 89.19 105 CYS A N 1
ATOM 798 C CA . CYS A 1 105 ? -1.536 -4.764 34.350 1.00 89.19 105 CYS A CA 1
ATOM 799 C C . CYS A 1 105 ? -1.947 -3.803 35.477 1.00 89.19 105 CYS A C 1
ATOM 801 O O . CYS A 1 105 ? -1.142 -3.039 36.007 1.00 89.19 105 CYS A O 1
ATOM 803 N N . ASN A 1 106 ? -3.222 -3.849 35.859 1.00 88.38 106 ASN A N 1
ATOM 804 C CA . ASN A 1 106 ? -3.737 -3.180 37.049 1.00 88.38 106 ASN A CA 1
ATOM 805 C C . ASN A 1 106 ? -3.347 -3.949 38.327 1.00 88.38 106 ASN A C 1
ATOM 807 O O . ASN A 1 106 ? -2.845 -5.070 38.263 1.00 88.38 106 ASN A O 1
ATOM 811 N N . ALA A 1 107 ? -3.620 -3.370 39.502 1.00 85.69 107 ALA A N 1
ATOM 812 C CA . ALA A 1 107 ? -3.298 -3.990 40.794 1.00 85.69 107 ALA A CA 1
ATOM 813 C C . ALA A 1 107 ? -3.960 -5.369 41.015 1.00 85.69 107 ALA A C 1
ATOM 815 O O . ALA A 1 107 ? -3.463 -6.165 41.804 1.00 85.69 107 ALA A O 1
ATOM 816 N N . GLY A 1 108 ? -5.059 -5.660 40.311 1.00 85.38 108 GLY A N 1
ATOM 817 C CA . GLY A 1 108 ? -5.739 -6.957 40.321 1.00 85.38 108 GLY A CA 1
ATOM 818 C C . GLY A 1 108 ? -5.210 -7.958 39.286 1.00 85.38 108 GLY A C 1
ATOM 819 O O . GLY A 1 108 ? -5.818 -9.009 39.110 1.00 85.38 108 GLY A O 1
ATOM 820 N N . GLY A 1 109 ? -4.122 -7.644 38.574 1.00 85.06 109 GLY A N 1
ATOM 821 C CA . GLY A 1 109 ? -3.493 -8.528 37.587 1.00 85.06 109 GLY A CA 1
ATOM 822 C C . GLY A 1 109 ? -4.182 -8.583 36.218 1.00 85.06 109 GLY A C 1
ATOM 823 O O . GLY A 1 109 ? -3.764 -9.367 35.369 1.00 85.06 109 GLY A O 1
ATOM 824 N N . GLY A 1 110 ? -5.216 -7.767 35.985 1.00 86.88 110 GLY A N 1
ATOM 825 C CA . GLY A 1 110 ? -5.887 -7.661 34.684 1.00 86.88 110 GLY A CA 1
ATOM 826 C C . GLY A 1 110 ? -5.269 -6.585 33.777 1.00 86.88 110 GLY A C 1
ATOM 827 O O . GLY A 1 110 ? -4.645 -5.656 34.294 1.00 86.88 110 GLY A O 1
ATOM 828 N N . PRO A 1 111 ? -5.479 -6.636 32.448 1.00 92.31 111 PRO A N 1
ATOM 829 C CA . PRO A 1 111 ? -4.955 -5.631 31.519 1.00 92.31 111 PRO A CA 1
ATOM 830 C C . PRO A 1 111 ? -5.414 -4.199 31.846 1.00 92.31 111 PRO A C 1
ATOM 832 O O . PRO A 1 111 ? -6.588 -3.958 32.143 1.00 92.31 111 PRO A O 1
ATOM 835 N N . LEU A 1 112 ? -4.502 -3.225 31.749 1.00 93.38 112 LEU A N 1
ATOM 836 C CA . LEU A 1 112 ? -4.840 -1.793 31.746 1.00 93.38 112 LEU A CA 1
ATOM 837 C C . LEU A 1 112 ? -5.384 -1.349 30.388 1.00 93.38 112 LEU A C 1
ATOM 839 O O . LEU A 1 112 ? -6.300 -0.526 30.316 1.00 93.38 112 LEU A O 1
ATOM 843 N N . VAL A 1 113 ? -4.815 -1.890 29.310 1.00 93.62 113 VAL A N 1
ATOM 844 C CA . VAL A 1 113 ? -5.223 -1.585 27.940 1.00 93.62 113 VAL A CA 1
ATOM 845 C C . VAL A 1 113 ? -6.537 -2.301 27.655 1.00 93.62 113 VAL A C 1
ATOM 847 O O . VAL A 1 113 ? -6.577 -3.519 27.532 1.00 93.62 113 VAL A O 1
ATOM 850 N N . ARG A 1 114 ? -7.626 -1.537 27.538 1.00 91.00 114 ARG A N 1
ATOM 851 C CA . ARG A 1 114 ? -8.954 -2.080 27.195 1.00 91.00 114 ARG A CA 1
ATOM 852 C C . ARG A 1 114 ? -9.247 -2.054 25.699 1.00 91.00 114 ARG A C 1
ATOM 854 O O . ARG A 1 114 ? -10.094 -2.804 25.231 1.00 91.00 114 ARG A O 1
ATOM 861 N N . ARG A 1 115 ? -8.581 -1.160 24.971 1.00 95.44 115 ARG A N 1
ATOM 862 C CA . ARG A 1 115 ? -8.758 -0.932 23.537 1.00 95.44 115 ARG A CA 1
ATOM 863 C C . ARG A 1 115 ? -7.415 -0.626 22.896 1.00 95.44 115 ARG A C 1
ATOM 865 O O . ARG A 1 115 ? -6.582 0.034 23.514 1.00 95.44 115 ARG A O 1
ATOM 872 N N . ALA A 1 116 ? -7.234 -1.064 21.660 1.00 97.75 116 ALA A N 1
ATOM 873 C CA . ALA A 1 116 ? -6.068 -0.769 20.846 1.00 97.75 116 ALA A CA 1
ATOM 874 C C . ALA A 1 116 ? -6.498 -0.114 19.529 1.00 97.75 116 ALA A C 1
ATOM 876 O O . ALA A 1 116 ? -7.314 -0.660 18.782 1.00 97.75 116 ALA A O 1
ATOM 877 N N . ILE A 1 117 ? -5.911 1.049 19.238 1.00 98.38 117 ILE A N 1
ATOM 878 C CA . ILE A 1 117 ? -6.092 1.770 17.977 1.00 98.38 117 ILE A CA 1
ATOM 879 C C . ILE A 1 117 ? -4.757 1.791 17.238 1.00 98.38 117 ILE A C 1
ATOM 881 O O . ILE A 1 117 ? -3.763 2.300 17.755 1.00 98.38 117 ILE A O 1
ATOM 885 N N . GLY A 1 118 ? -4.733 1.243 16.026 1.00 98.31 118 GLY A N 1
ATOM 886 C CA . GLY A 1 118 ? -3.583 1.338 15.132 1.00 98.31 118 GLY A CA 1
ATOM 887 C C . GLY A 1 118 ? -3.670 2.606 14.290 1.00 98.31 118 GLY A C 1
ATOM 888 O O . GLY A 1 118 ? -4.653 2.791 13.582 1.00 98.31 118 GLY A O 1
ATOM 889 N N . PHE A 1 119 ? -2.650 3.463 14.321 1.00 98.31 119 PHE A N 1
ATOM 890 C CA . PHE A 1 119 ? -2.540 4.618 13.425 1.00 98.31 119 PHE A CA 1
ATOM 891 C C . PHE A 1 119 ? -1.268 4.504 12.586 1.00 98.31 119 PHE A C 1
ATOM 893 O O . PHE A 1 119 ? -0.166 4.400 13.124 1.00 98.31 119 PHE A O 1
ATOM 900 N N . GLY A 1 120 ? -1.427 4.501 11.264 1.00 97.38 120 GLY A N 1
ATOM 901 C CA . GLY A 1 120 ? -0.326 4.379 10.318 1.00 97.38 120 GLY A CA 1
ATOM 902 C C . GLY A 1 120 ? -0.418 5.414 9.206 1.00 97.38 120 GLY A C 1
ATOM 903 O O . GLY A 1 120 ? -1.504 5.719 8.722 1.00 97.38 120 GLY A O 1
ATOM 904 N N . THR A 1 121 ? 0.740 5.902 8.773 1.00 96.44 121 THR A N 1
ATOM 905 C CA . THR A 1 121 ? 0.909 6.908 7.723 1.00 96.44 121 THR A CA 1
ATOM 906 C C . THR A 1 121 ? 1.726 6.309 6.588 1.00 96.44 121 THR A C 1
ATOM 908 O O . THR A 1 121 ? 2.786 5.721 6.818 1.00 96.44 121 THR A O 1
ATOM 911 N N . SER A 1 122 ? 1.255 6.464 5.353 1.00 94.50 122 SER A N 1
ATOM 912 C CA . SER A 1 122 ? 1.956 6.022 4.146 1.00 94.50 122 SER A CA 1
ATOM 913 C C . SER A 1 122 ? 2.264 4.519 4.208 1.00 94.50 122 SER A C 1
ATOM 915 O O . SER A 1 122 ? 1.349 3.694 4.208 1.00 94.50 122 SER A O 1
ATOM 917 N N . GLN A 1 123 ? 3.530 4.117 4.326 1.00 93.94 123 GLN A N 1
ATOM 918 C CA . GLN A 1 123 ? 3.924 2.711 4.449 1.00 93.94 123 GLN A CA 1
ATOM 919 C C . GLN A 1 123 ? 3.319 1.998 5.665 1.00 93.94 123 GLN A C 1
ATOM 921 O O . GLN A 1 123 ? 2.869 0.863 5.518 1.00 93.94 123 GLN A O 1
ATOM 926 N N . SER A 1 124 ? 3.255 2.631 6.842 1.00 96.38 124 SER A N 1
ATOM 927 C CA . SER A 1 124 ? 2.630 1.989 8.007 1.00 96.38 124 SER A CA 1
ATOM 928 C C . SER A 1 124 ? 1.104 1.938 7.882 1.00 96.38 124 SER A C 1
ATOM 930 O O . SER A 1 124 ? 0.490 0.992 8.363 1.00 96.38 124 SER A O 1
ATOM 932 N N . GLY A 1 125 ? 0.488 2.868 7.142 1.00 97.00 125 GLY A N 1
ATOM 933 C CA . GLY A 1 125 ? -0.930 2.786 6.768 1.00 97.00 125 GLY A CA 1
ATOM 934 C C . GLY A 1 125 ? -1.220 1.599 5.839 1.00 97.00 125 GLY A C 1
ATOM 935 O O . GLY A 1 125 ? -2.189 0.867 6.041 1.00 97.00 125 GLY A O 1
ATOM 936 N N . ARG A 1 126 ? -0.336 1.344 4.866 1.00 96.12 126 ARG A N 1
ATOM 937 C CA . ARG A 1 126 ? -0.384 0.147 4.006 1.00 96.12 126 ARG A CA 1
ATOM 938 C C . ARG A 1 126 ? -0.151 -1.140 4.789 1.00 96.12 126 ARG A C 1
ATOM 940 O O . ARG A 1 126 ? -0.823 -2.132 4.534 1.00 96.12 126 ARG A O 1
ATOM 947 N N . CYS A 1 127 ? 0.767 -1.110 5.757 1.00 97.12 127 CYS A N 1
ATOM 948 C CA . CYS A 1 127 ? 1.006 -2.227 6.669 1.00 97.12 127 CYS A CA 1
ATOM 949 C C . CYS A 1 127 ? -0.271 -2.577 7.434 1.00 97.12 127 CYS A C 1
ATOM 951 O O . CYS A 1 127 ? -0.676 -3.732 7.418 1.00 97.12 127 CYS A O 1
ATOM 953 N N . LEU A 1 128 ? -0.973 -1.585 7.995 1.00 98.50 128 LEU A N 1
ATOM 954 C CA . LEU A 1 128 ? -2.258 -1.809 8.664 1.00 98.50 128 LEU A CA 1
ATOM 955 C C . LEU A 1 128 ? -3.332 -2.350 7.706 1.00 98.50 128 LEU A C 1
ATOM 957 O O . LEU A 1 128 ? -4.061 -3.264 8.073 1.00 98.50 128 LEU A O 1
ATOM 961 N N . ARG A 1 129 ? -3.414 -1.854 6.464 1.00 98.12 129 ARG A N 1
ATOM 962 C CA . ARG A 1 129 ? -4.332 -2.413 5.449 1.00 98.12 129 ARG A CA 1
ATOM 963 C C . ARG A 1 129 ? -4.037 -3.886 5.160 1.00 98.12 129 ARG A C 1
ATOM 965 O O . ARG A 1 129 ? -4.951 -4.703 5.200 1.00 98.12 129 ARG A O 1
ATOM 972 N N . GLN A 1 130 ? -2.773 -4.239 4.930 1.00 97.81 130 GLN A N 1
ATOM 973 C CA . GLN A 1 130 ? -2.365 -5.625 4.684 1.00 97.81 130 GLN A CA 1
ATOM 974 C C . GLN A 1 130 ? -2.537 -6.518 5.915 1.00 97.81 130 GLN A C 1
ATOM 976 O O . GLN A 1 130 ? -2.967 -7.658 5.779 1.00 97.81 130 GLN A O 1
ATOM 981 N N . PHE A 1 131 ? -2.275 -5.993 7.111 1.00 98.56 131 PHE A N 1
ATOM 982 C CA . PHE A 1 131 ? -2.515 -6.671 8.382 1.00 98.56 131 PHE A CA 1
ATOM 983 C C . PHE A 1 131 ? -3.982 -7.107 8.511 1.00 98.56 131 PHE A C 1
ATOM 985 O O . PHE A 1 131 ? -4.256 -8.255 8.865 1.00 98.56 131 PHE A O 1
ATOM 992 N N . LEU A 1 132 ? -4.927 -6.222 8.169 1.00 98.75 132 LEU A N 1
ATOM 993 C CA . LEU A 1 132 ? -6.354 -6.554 8.146 1.00 98.75 132 LEU A CA 1
ATOM 994 C C . LEU A 1 132 ? -6.689 -7.567 7.045 1.00 98.75 132 LEU A C 1
ATOM 996 O O . LEU A 1 132 ? -7.295 -8.597 7.339 1.00 98.75 132 LEU A O 1
ATOM 1000 N N . TRP A 1 133 ? -6.236 -7.324 5.812 1.00 98.31 133 TRP A N 1
ATOM 1001 C CA . TRP A 1 133 ? -6.512 -8.208 4.673 1.00 98.31 133 TRP A CA 1
ATOM 1002 C C . TRP A 1 133 ? -6.024 -9.639 4.900 1.00 98.31 133 TRP A C 1
ATOM 1004 O O . TRP A 1 133 ? -6.728 -10.599 4.590 1.00 98.31 133 TRP A O 1
ATOM 1014 N N . GLU A 1 134 ? -4.847 -9.805 5.499 1.00 97.00 134 GLU A N 1
ATOM 1015 C CA . GLU A 1 134 ? -4.288 -11.126 5.767 1.00 97.00 134 GLU A CA 1
ATOM 1016 C C . GLU A 1 134 ? -4.899 -11.812 6.998 1.00 97.00 134 GLU A C 1
ATOM 1018 O O . GLU A 1 134 ? -4.700 -13.017 7.170 1.00 97.00 134 GLU A O 1
ATOM 1023 N N . GLY A 1 135 ? -5.725 -11.106 7.779 1.00 97.94 135 GLY A N 1
ATOM 1024 C CA . GLY A 1 135 ? -6.434 -11.651 8.939 1.00 97.94 135 GLY A CA 1
ATOM 1025 C C . GLY A 1 135 ? -5.622 -11.620 10.235 1.00 97.94 135 GLY A C 1
ATOM 1026 O O . GLY A 1 135 ? -5.953 -12.331 11.180 1.00 97.94 135 GLY A O 1
ATOM 1027 N N . PHE A 1 136 ? -4.577 -10.790 10.317 1.00 98.50 136 PHE A N 1
ATOM 1028 C CA . PHE A 1 136 ? -3.776 -10.650 11.539 1.00 98.50 136 PHE A CA 1
ATOM 1029 C C . PHE A 1 136 ? -4.521 -9.925 12.669 1.00 98.50 136 PHE A C 1
ATOM 1031 O O . PHE A 1 136 ? -4.015 -9.869 13.786 1.00 98.50 136 PHE A O 1
ATOM 1038 N N . ASN A 1 137 ? -5.737 -9.409 12.434 1.00 98.75 137 ASN A N 1
ATOM 1039 C CA . ASN A 1 137 ? -6.547 -8.833 13.511 1.00 98.75 137 ASN A CA 1
ATOM 1040 C C . ASN A 1 137 ? -7.168 -9.874 14.456 1.00 98.75 137 ASN A C 1
ATOM 1042 O O . ASN A 1 137 ? -7.772 -9.487 15.456 1.00 98.75 137 ASN A O 1
ATOM 1046 N N . ALA A 1 138 ? -7.015 -11.165 14.153 1.00 98.62 138 ALA A N 1
ATOM 1047 C CA . ALA A 1 138 ? -7.239 -12.261 15.083 1.00 98.62 138 ALA A CA 1
ATOM 1048 C C . ALA A 1 138 ? -5.896 -12.772 15.620 1.00 98.62 138 ALA A C 1
ATOM 1050 O O . ALA A 1 138 ? -5.005 -13.129 14.848 1.00 98.62 138 ALA A O 1
ATOM 1051 N N . ASP A 1 139 ? -5.753 -12.816 16.945 1.00 97.62 139 ASP A N 1
ATOM 1052 C CA . ASP A 1 139 ? -4.621 -13.491 17.576 1.00 97.62 139 ASP A CA 1
ATOM 1053 C C . ASP A 1 139 ? -4.734 -15.025 17.475 1.00 97.62 139 ASP A C 1
ATOM 1055 O O . ASP A 1 139 ? -5.721 -15.571 16.980 1.00 97.62 139 ASP A O 1
ATOM 1059 N N . GLU A 1 140 ? -3.728 -15.750 17.968 1.00 96.56 140 GLU A N 1
ATOM 1060 C CA . GLU A 1 140 ? -3.701 -17.224 17.913 1.00 96.56 140 GLU A CA 1
ATOM 1061 C C . GLU A 1 140 ? -4.804 -17.904 18.743 1.00 96.56 140 GLU A C 1
ATOM 1063 O O . GLU A 1 140 ? -5.022 -19.107 18.630 1.00 96.56 140 GLU A O 1
ATOM 1068 N N . ARG A 1 141 ? -5.534 -17.135 19.560 1.00 96.88 141 ARG A N 1
ATOM 1069 C CA . ARG A 1 141 ? -6.706 -17.565 20.332 1.00 96.88 141 ARG A CA 1
ATOM 1070 C C . ARG A 1 141 ? -8.004 -16.961 19.781 1.00 96.88 141 ARG A C 1
ATOM 1072 O O . ARG A 1 141 ? -9.018 -16.972 20.473 1.00 96.88 141 ARG A O 1
ATOM 1079 N N . SER A 1 142 ? -7.983 -16.454 18.545 1.00 97.50 142 SER A N 1
ATOM 1080 C CA . SER A 1 142 ? -9.114 -15.815 17.854 1.00 97.50 142 SER A CA 1
ATOM 1081 C C . SER A 1 142 ? -9.668 -14.562 18.546 1.00 97.50 142 SER A C 1
ATOM 1083 O O . SER A 1 142 ? -10.828 -14.203 18.356 1.00 97.50 142 SER A O 1
ATOM 1085 N N . ARG A 1 143 ? -8.858 -13.867 19.351 1.00 97.44 143 ARG A N 1
ATOM 1086 C CA . ARG A 1 143 ? -9.247 -12.609 20.003 1.00 97.44 143 ARG A CA 1
ATOM 1087 C C . ARG A 1 143 ? -8.869 -11.421 19.129 1.00 97.44 143 ARG A C 1
ATOM 1089 O O . ARG A 1 143 ? -7.818 -11.413 18.487 1.00 97.44 143 ARG A O 1
ATOM 1096 N N . GLN A 1 144 ? -9.711 -10.392 19.146 1.00 98.38 144 GLN A N 1
ATOM 1097 C CA . GLN A 1 144 ? -9.490 -9.176 18.372 1.00 98.38 144 GLN A CA 1
ATOM 1098 C C . GLN A 1 144 ? -8.290 -8.374 18.892 1.00 98.38 144 GLN A C 1
ATOM 1100 O O . GLN A 1 144 ? -8.223 -8.025 20.076 1.00 98.38 144 GLN A O 1
ATOM 1105 N N . VAL A 1 145 ? -7.384 -8.023 17.981 1.00 98.38 145 VAL A N 1
ATOM 1106 C CA . VAL A 1 145 ? -6.159 -7.266 18.266 1.00 98.38 145 VAL A CA 1
ATOM 1107 C C . VAL A 1 145 ? -6.448 -5.766 18.307 1.00 98.38 145 VAL A C 1
ATOM 1109 O O . VAL A 1 145 ? -6.505 -5.189 19.392 1.00 98.38 145 VAL A O 1
ATOM 1112 N N . PHE A 1 146 ? -6.707 -5.142 17.156 1.00 98.75 146 PHE A N 1
ATOM 1113 C CA . PHE A 1 146 ? -7.122 -3.745 17.056 1.00 98.75 146 PHE A CA 1
ATOM 1114 C C . PHE A 1 146 ? -8.641 -3.628 17.053 1.00 98.75 146 PHE A C 1
ATOM 1116 O O . PHE A 1 146 ? -9.332 -4.336 16.318 1.00 98.75 146 PHE A O 1
ATOM 1123 N N . ASP A 1 147 ? -9.147 -2.689 17.843 1.00 98.88 147 ASP A N 1
ATOM 1124 C CA . ASP A 1 147 ? -10.555 -2.297 17.857 1.00 98.88 147 ASP A CA 1
ATOM 1125 C C . ASP A 1 147 ? -10.819 -1.166 16.848 1.00 98.88 147 ASP A C 1
ATOM 1127 O O . ASP A 1 147 ? -11.899 -1.078 16.262 1.00 98.88 147 ASP A O 1
ATOM 1131 N N . GLY A 1 148 ? -9.802 -0.330 16.605 1.00 98.75 148 GLY A N 1
ATOM 1132 C CA . GLY A 1 148 ? -9.816 0.744 15.618 1.00 98.75 148 GLY A CA 1
ATOM 1133 C C . GLY A 1 148 ? -8.542 0.775 14.771 1.00 98.75 148 GLY A C 1
ATOM 1134 O O . GLY A 1 148 ? -7.449 0.501 15.263 1.00 98.75 148 GLY A O 1
ATOM 1135 N N . VAL A 1 149 ? -8.664 1.138 13.497 1.00 98.88 149 VAL A N 1
ATOM 1136 C CA . VAL A 1 149 ? -7.533 1.342 12.582 1.00 98.88 149 VAL A CA 1
ATOM 1137 C C . VAL A 1 149 ? -7.712 2.651 11.822 1.00 98.88 149 VAL A C 1
ATOM 1139 O O . VAL A 1 149 ? -8.721 2.850 11.153 1.00 98.88 149 VAL A O 1
ATOM 1142 N N . LEU A 1 150 ? -6.710 3.527 11.874 1.00 98.81 150 LEU A N 1
ATOM 1143 C CA . LEU A 1 150 ? -6.602 4.715 11.037 1.00 98.81 150 LEU A CA 1
ATOM 1144 C C . LEU A 1 150 ? -5.450 4.519 10.045 1.00 98.81 150 LEU A C 1
ATOM 1146 O O . LEU A 1 150 ? -4.276 4.560 10.413 1.00 98.81 150 LEU A O 1
ATOM 1150 N N . ALA A 1 151 ? -5.791 4.303 8.776 1.00 98.44 151 ALA A N 1
ATOM 1151 C CA . ALA A 1 151 ? -4.838 4.217 7.676 1.00 98.44 151 ALA A CA 1
ATOM 1152 C C . ALA A 1 151 ? -4.812 5.554 6.926 1.00 98.44 151 ALA A C 1
ATOM 1154 O O . ALA A 1 151 ? -5.721 5.864 6.157 1.00 98.44 151 ALA A O 1
ATOM 1155 N N . HIS A 1 152 ? -3.771 6.349 7.159 1.00 98.25 152 HIS A N 1
ATOM 1156 C CA . HIS A 1 152 ? -3.580 7.651 6.532 1.00 98.25 152 HIS A CA 1
ATOM 1157 C C . HIS A 1 152 ? -2.621 7.561 5.344 1.00 98.25 152 HIS A C 1
ATOM 1159 O O . HIS A 1 152 ? -1.566 6.929 5.431 1.00 98.25 152 HIS A O 1
ATOM 1165 N N . VAL A 1 153 ? -2.989 8.210 4.237 1.00 96.81 153 VAL A N 1
ATOM 1166 C CA . VAL A 1 153 ? -2.213 8.365 2.992 1.00 96.81 153 VAL A CA 1
ATOM 1167 C C . VAL A 1 153 ? -1.615 7.055 2.473 1.00 96.81 153 VAL A C 1
ATOM 1169 O O . VAL A 1 153 ? -0.510 7.006 1.938 1.00 96.81 153 VAL A O 1
ATOM 1172 N N . ALA A 1 154 ? -2.348 5.953 2.651 1.00 95.00 154 ALA A N 1
ATOM 1173 C CA . ALA A 1 154 ? -1.937 4.632 2.182 1.00 95.00 154 ALA A CA 1
ATOM 1174 C C . ALA A 1 154 ? -2.237 4.412 0.685 1.00 95.00 154 ALA A C 1
ATOM 1176 O O . ALA A 1 154 ? -1.657 3.512 0.074 1.00 95.00 154 ALA A O 1
ATOM 1177 N N . GLY A 1 155 ? -3.123 5.235 0.108 1.00 94.44 155 GLY A N 1
ATOM 1178 C CA . GLY A 1 155 ? -3.665 5.056 -1.237 1.00 94.44 155 GLY A CA 1
ATOM 1179 C C . GLY A 1 155 ? -4.464 3.758 -1.384 1.00 94.44 155 GLY A C 1
ATOM 1180 O O . GLY A 1 155 ? -4.906 3.173 -0.393 1.00 94.44 155 GLY A O 1
ATOM 1181 N N . GLY A 1 156 ? -4.619 3.296 -2.626 1.00 92.81 156 GLY A N 1
ATOM 1182 C CA . GLY A 1 156 ? -5.235 2.005 -2.952 1.00 92.81 156 GLY A CA 1
ATOM 1183 C C . GLY A 1 156 ? -4.391 0.804 -2.520 1.00 92.81 156 GLY A C 1
ATOM 1184 O O . GLY A 1 156 ? -4.924 -0.276 -2.280 1.00 92.81 156 GLY A O 1
ATOM 1185 N N . GLY A 1 157 ? -3.083 0.991 -2.362 1.00 86.94 157 GLY A N 1
ATOM 1186 C CA . GLY A 1 157 ? -2.124 -0.092 -2.184 1.00 86.94 157 GLY A CA 1
ATOM 1187 C C . GLY A 1 157 ? -2.182 -0.874 -0.870 1.00 86.94 157 GLY A C 1
ATOM 1188 O O . GLY A 1 157 ? -2.736 -0.446 0.150 1.00 86.94 157 GLY A O 1
ATOM 1189 N N . LEU A 1 158 ? -1.510 -2.022 -0.915 1.00 92.88 158 LEU A N 1
ATOM 1190 C CA . LEU A 1 158 ? -1.043 -2.823 0.214 1.00 92.88 158 LEU A CA 1
ATOM 1191 C C . LEU A 1 158 ? 0.480 -2.622 0.323 1.00 92.88 158 LEU A C 1
ATOM 1193 O O . LEU A 1 158 ? 0.990 -1.524 0.076 1.00 92.88 158 LEU A O 1
ATOM 1197 N N . GLY A 1 159 ? 1.259 -3.634 0.694 1.00 90.94 159 GLY A N 1
ATOM 1198 C CA . GLY A 1 159 ? 2.708 -3.529 0.630 1.00 90.94 159 GLY A CA 1
ATOM 1199 C C . GLY A 1 159 ? 3.443 -4.825 0.338 1.00 90.94 159 GLY A C 1
ATOM 1200 O O . GLY A 1 159 ? 2.895 -5.916 0.212 1.00 90.94 159 GLY A O 1
ATOM 1201 N N . SER A 1 160 ? 4.756 -4.674 0.228 1.00 92.75 160 SER A N 1
ATOM 1202 C CA . SER A 1 160 ? 5.684 -5.780 0.045 1.00 92.75 160 SER A CA 1
ATOM 1203 C C . SER A 1 160 ? 6.101 -6.255 1.437 1.00 92.75 160 SER A C 1
ATOM 1205 O O . SER A 1 160 ? 7.222 -6.020 1.883 1.00 92.75 160 SER A O 1
ATOM 1207 N N . PHE A 1 161 ? 5.139 -6.832 2.170 1.00 93.75 161 PHE A N 1
ATOM 1208 C CA . PHE A 1 161 ? 5.317 -7.255 3.567 1.00 93.75 161 PHE A CA 1
ATOM 1209 C C . PHE A 1 161 ? 5.288 -8.775 3.746 1.00 93.75 161 PHE A C 1
ATOM 1211 O O . PHE A 1 161 ? 6.043 -9.294 4.563 1.00 93.75 161 PHE A O 1
ATOM 1218 N N . ASN A 1 162 ? 4.474 -9.501 2.972 1.00 93.75 162 ASN A N 1
ATOM 1219 C CA . ASN A 1 162 ? 4.334 -10.952 3.120 1.00 93.75 162 ASN A CA 1
ATOM 1220 C C . ASN A 1 162 ? 4.320 -11.702 1.777 1.00 93.75 162 ASN A C 1
ATOM 1222 O O . ASN A 1 162 ? 3.311 -12.234 1.318 1.00 93.75 162 ASN A O 1
ATOM 1226 N N . HIS A 1 163 ? 5.478 -11.729 1.128 1.00 93.50 163 HIS A N 1
ATOM 1227 C CA . HIS A 1 163 ? 5.769 -12.617 0.006 1.00 93.50 163 HIS A CA 1
ATOM 1228 C C . HIS A 1 163 ? 7.265 -12.940 -0.008 1.00 93.50 163 HIS A C 1
ATOM 1230 O O . HIS A 1 163 ? 8.063 -12.293 0.680 1.00 93.50 163 HIS A O 1
ATOM 1236 N N . ARG A 1 164 ? 7.680 -13.940 -0.790 1.00 92.81 164 ARG A N 1
ATOM 1237 C CA . ARG A 1 164 ? 9.104 -14.287 -0.884 1.00 92.81 164 ARG A CA 1
ATOM 1238 C C . ARG A 1 164 ? 9.907 -13.096 -1.427 1.00 92.81 164 ARG A C 1
ATOM 1240 O O . ARG A 1 164 ? 9.499 -12.485 -2.411 1.00 92.81 164 ARG A O 1
ATOM 1247 N N . PHE A 1 165 ? 11.022 -12.774 -0.763 1.00 90.81 165 PHE A N 1
ATOM 1248 C CA . PHE A 1 165 ? 11.876 -11.605 -1.043 1.00 90.81 165 PHE A CA 1
ATOM 1249 C C . PHE A 1 165 ? 11.183 -10.241 -0.904 1.00 90.81 165 PHE A C 1
ATOM 1251 O O . PHE A 1 165 ? 11.629 -9.252 -1.487 1.00 90.81 165 PHE A O 1
ATOM 1258 N N . ALA A 1 166 ? 10.119 -10.170 -0.101 1.00 91.62 166 ALA A N 1
ATOM 1259 C CA . ALA A 1 166 ? 9.475 -8.915 0.249 1.00 91.62 166 ALA A CA 1
ATOM 1260 C C . ALA A 1 166 ? 10.475 -7.860 0.757 1.00 91.62 166 ALA A C 1
ATOM 1262 O O . ALA A 1 166 ? 11.425 -8.147 1.495 1.00 91.62 166 ALA A O 1
ATOM 1263 N N . SER A 1 167 ? 10.247 -6.619 0.339 1.00 89.12 167 SER A N 1
ATOM 1264 C CA . SER A 1 167 ? 11.000 -5.445 0.753 1.00 89.12 167 SER A CA 1
ATOM 1265 C C . SER A 1 167 ? 10.004 -4.385 1.217 1.00 89.12 167 SER A C 1
ATOM 1267 O O . SER A 1 167 ? 9.447 -3.663 0.384 1.00 89.12 167 SER A O 1
ATOM 1269 N N . PRO A 1 168 ? 9.807 -4.243 2.542 1.00 88.31 168 PRO A N 1
ATOM 1270 C CA . PRO A 1 168 ? 8.839 -3.312 3.125 1.00 88.31 168 PRO A CA 1
ATOM 1271 C C . PRO A 1 168 ? 8.975 -1.879 2.609 1.00 88.31 168 PRO A C 1
ATOM 1273 O O . PRO A 1 168 ? 8.000 -1.136 2.539 1.00 88.31 168 PRO A O 1
ATOM 1276 N N . THR A 1 169 ? 10.190 -1.503 2.199 1.00 84.81 169 THR A N 1
ATOM 1277 C CA . THR A 1 169 ? 10.511 -0.165 1.711 1.00 84.81 169 THR A CA 1
ATOM 1278 C C . THR A 1 169 ? 9.943 0.149 0.320 1.00 84.81 169 THR A C 1
ATOM 1280 O O . THR A 1 169 ? 9.924 1.324 -0.055 1.00 84.81 169 THR A O 1
ATOM 1283 N N . ARG A 1 170 ? 9.473 -0.849 -0.439 1.00 87.69 170 ARG A N 1
ATOM 1284 C CA . ARG A 1 170 ? 8.954 -0.668 -1.801 1.00 87.69 170 ARG A CA 1
ATOM 1285 C C . ARG A 1 170 ? 7.582 0.015 -1.827 1.00 87.69 170 ARG A C 1
ATOM 1287 O O . ARG A 1 170 ? 6.743 -0.150 -0.928 1.00 87.69 170 ARG A O 1
ATOM 1294 N N . THR A 1 171 ? 7.359 0.803 -2.865 1.00 85.50 171 THR A N 1
ATOM 1295 C CA . THR A 1 171 ? 6.138 1.538 -3.164 1.00 85.50 171 THR A CA 1
ATOM 1296 C C . THR A 1 171 ? 6.088 1.883 -4.646 1.00 85.50 171 THR A C 1
ATOM 1298 O O . THR A 1 171 ? 7.054 2.413 -5.181 1.00 85.50 171 THR A O 1
ATOM 1301 N N . ASN A 1 172 ? 4.941 1.666 -5.285 1.00 85.38 172 ASN A N 1
ATOM 1302 C CA . ASN A 1 172 ? 4.761 2.126 -6.651 1.00 85.38 172 ASN A CA 1
ATOM 1303 C C . ASN A 1 172 ? 4.533 3.635 -6.628 1.00 85.38 172 ASN A C 1
ATOM 1305 O O . ASN A 1 172 ? 3.763 4.152 -5.813 1.00 85.38 172 ASN A O 1
ATOM 1309 N N . CYS A 1 173 ? 5.214 4.315 -7.533 1.00 77.94 173 CYS A N 1
ATOM 1310 C CA . CYS A 1 173 ? 5.017 5.720 -7.856 1.00 77.94 173 CYS A CA 1
ATOM 1311 C C . CYS A 1 173 ? 4.952 5.829 -9.378 1.00 77.94 173 CYS A C 1
ATOM 1313 O O . CYS A 1 173 ? 5.321 4.896 -10.076 1.00 77.94 173 CYS A O 1
ATOM 1315 N N . GLN A 1 174 ? 4.575 6.982 -9.917 1.00 77.00 174 GLN A N 1
ATOM 1316 C CA . GLN A 1 174 ? 4.379 7.171 -11.360 1.00 77.00 174 GLN A CA 1
ATOM 1317 C C . GLN A 1 174 ? 5.590 6.787 -12.254 1.00 77.00 174 GLN A C 1
ATOM 1319 O O . GLN A 1 174 ? 5.384 6.449 -13.415 1.00 77.00 174 GLN A O 1
ATOM 1324 N N . HIS A 1 175 ? 6.825 6.766 -11.732 1.00 79.25 175 HIS A N 1
ATOM 1325 C CA . HIS A 1 175 ? 8.044 6.419 -12.486 1.00 79.25 175 HIS A CA 1
ATOM 1326 C C . HIS A 1 175 ? 8.809 5.184 -11.986 1.00 79.25 175 HIS A C 1
ATOM 1328 O O . HIS A 1 175 ? 9.836 4.838 -12.572 1.00 79.25 175 HIS A O 1
ATOM 1334 N N . GLU A 1 176 ? 8.394 4.552 -10.887 1.00 82.06 176 GLU A N 1
ATOM 1335 C CA . GLU A 1 176 ? 9.217 3.518 -10.260 1.00 82.06 176 GLU A CA 1
ATOM 1336 C C . GLU A 1 176 ? 8.413 2.391 -9.618 1.00 82.06 176 GLU A C 1
ATOM 1338 O O . GLU A 1 176 ? 7.305 2.570 -9.115 1.00 82.06 176 GLU A O 1
ATOM 1343 N N . GLU A 1 177 ? 9.056 1.223 -9.605 1.00 85.38 177 GLU A N 1
ATOM 1344 C CA . GLU A 1 177 ? 8.678 0.032 -8.846 1.00 85.38 177 GLU A CA 1
ATOM 1345 C C . GLU A 1 177 ? 7.391 -0.687 -9.288 1.00 85.38 177 GLU A C 1
ATOM 1347 O O . GLU A 1 177 ? 7.023 -1.651 -8.634 1.00 85.38 177 GLU A O 1
ATOM 1352 N N . HIS A 1 178 ? 6.778 -0.345 -10.431 1.00 87.31 178 HIS A N 1
ATOM 1353 C CA . HIS A 1 178 ? 5.470 -0.875 -10.883 1.00 87.31 178 HIS A CA 1
ATOM 1354 C C . HIS A 1 178 ? 5.350 -2.404 -10.886 1.00 87.31 178 HIS A C 1
ATOM 1356 O O . HIS A 1 178 ? 4.271 -2.945 -10.647 1.00 87.31 178 HIS A O 1
ATOM 1362 N N . LEU A 1 179 ? 6.455 -3.110 -11.139 1.00 88.50 179 LEU A N 1
ATOM 1363 C CA . LEU A 1 179 ? 6.497 -4.573 -11.174 1.00 88.50 179 LEU A CA 1
ATOM 1364 C C . LEU A 1 179 ? 6.584 -5.224 -9.782 1.00 88.50 179 LEU A C 1
ATOM 1366 O O . LEU A 1 179 ? 6.379 -6.436 -9.656 1.00 88.50 179 LEU A O 1
ATOM 1370 N N . PHE A 1 180 ? 6.833 -4.456 -8.718 1.00 89.06 180 PHE A N 1
ATOM 1371 C CA . PHE A 1 180 ? 6.816 -4.968 -7.351 1.00 89.06 180 PHE A CA 1
ATOM 1372 C C . PHE A 1 180 ? 5.375 -5.120 -6.833 1.00 89.06 180 PHE A C 1
ATOM 1374 O O . PHE A 1 180 ? 4.503 -4.291 -7.104 1.00 89.06 180 PHE A O 1
ATOM 1381 N N . PRO A 1 181 ? 5.089 -6.183 -6.064 1.00 89.12 181 PRO A N 1
ATOM 1382 C CA . PRO A 1 181 ? 3.759 -6.435 -5.523 1.00 89.12 181 PRO A CA 1
ATOM 1383 C C . PRO A 1 181 ? 3.511 -5.547 -4.295 1.00 89.12 181 PRO A C 1
ATOM 1385 O O . PRO A 1 181 ? 3.724 -5.954 -3.155 1.00 89.12 181 PRO A O 1
ATOM 1388 N N . VAL A 1 182 ? 3.083 -4.308 -4.532 1.00 88.56 182 VAL A N 1
ATOM 1389 C CA . VAL A 1 182 ? 2.713 -3.354 -3.469 1.00 88.56 182 VAL A CA 1
ATOM 1390 C C . VAL A 1 182 ? 1.325 -2.756 -3.663 1.00 88.56 182 VAL A C 1
ATOM 1392 O O . VAL A 1 182 ? 0.643 -2.522 -2.675 1.00 88.56 182 VAL A O 1
ATOM 1395 N N . ASP A 1 183 ? 0.867 -2.583 -4.902 1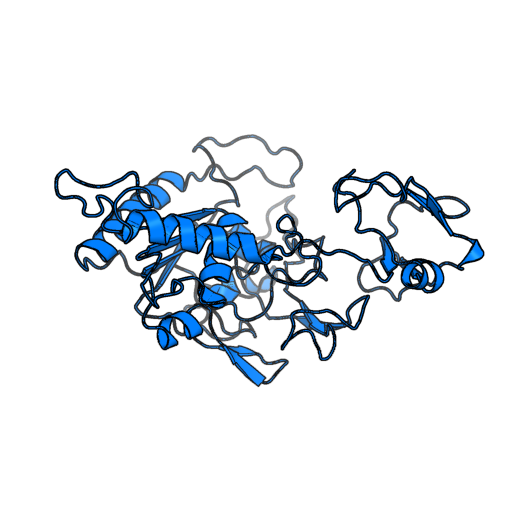.00 88.56 183 ASP A N 1
ATOM 1396 C CA . ASP A 1 183 ? -0.470 -2.075 -5.211 1.00 88.56 183 ASP A CA 1
ATOM 1397 C C . ASP A 1 183 ? -1.220 -3.139 -6.033 1.00 88.56 183 ASP A C 1
ATOM 1399 O O . ASP A 1 183 ? -1.222 -3.112 -7.260 1.00 88.56 183 ASP A O 1
ATOM 1403 N N . PHE A 1 184 ? -1.794 -4.135 -5.359 1.00 91.31 184 PHE A N 1
ATOM 1404 C CA . PHE A 1 184 ? -2.519 -5.244 -5.986 1.00 91.31 184 PHE A CA 1
ATOM 1405 C C . PHE A 1 184 ? -3.843 -5.503 -5.259 1.00 91.31 184 PHE A C 1
ATOM 1407 O O . PHE A 1 184 ? -3.990 -5.156 -4.089 1.00 91.31 184 PHE A O 1
ATOM 1414 N N . PHE A 1 185 ? -4.798 -6.104 -5.969 1.00 94.81 185 PHE A N 1
ATOM 1415 C CA . PHE A 1 185 ? -6.128 -6.427 -5.459 1.00 94.81 185 PHE A CA 1
ATOM 1416 C C . PHE A 1 185 ? -6.073 -7.344 -4.213 1.00 94.81 185 PHE A C 1
ATOM 1418 O O . PHE A 1 185 ? -5.278 -8.291 -4.207 1.00 94.81 185 PHE A O 1
ATOM 1425 N N . PRO A 1 186 ? -6.931 -7.129 -3.192 1.00 96.94 186 PRO A N 1
ATOM 1426 C CA . PRO A 1 186 ? -8.051 -6.178 -3.142 1.00 96.94 186 PRO A CA 1
ATOM 1427 C C . PRO A 1 186 ? -7.670 -4.757 -2.699 1.00 96.94 186 PRO A C 1
ATOM 1429 O O . PRO A 1 186 ? -6.766 -4.557 -1.890 1.00 96.94 186 PRO A O 1
ATOM 1432 N N . PHE A 1 187 ? -8.420 -3.767 -3.193 1.00 97.44 187 PHE A N 1
ATOM 1433 C CA . PHE A 1 187 ? -8.209 -2.344 -2.886 1.00 97.44 187 PHE A CA 1
ATOM 1434 C C . PHE A 1 187 ? -9.235 -1.774 -1.889 1.00 97.44 187 PHE A C 1
ATOM 1436 O O . PHE A 1 187 ? -8.905 -0.915 -1.062 1.00 97.44 187 PHE A O 1
ATOM 1443 N N . THR A 1 188 ? -10.471 -2.265 -1.942 1.00 97.88 188 THR A N 1
ATOM 1444 C CA . THR A 1 188 ? -11.603 -1.818 -1.126 1.00 97.88 188 THR A CA 1
ATOM 1445 C C . THR A 1 188 ? -11.633 -2.518 0.233 1.00 97.88 188 THR A C 1
ATOM 1447 O O . THR A 1 188 ? -11.135 -3.634 0.405 1.00 97.88 188 THR A O 1
ATOM 1450 N N . TYR A 1 189 ? -12.247 -1.873 1.230 1.00 98.50 189 TYR A N 1
ATOM 1451 C CA . TYR A 1 189 ? -12.504 -2.525 2.522 1.00 98.50 189 TYR A CA 1
ATOM 1452 C C . TYR A 1 189 ? -13.651 -3.534 2.466 1.00 98.50 189 TYR A C 1
ATOM 1454 O O . TYR A 1 189 ? -13.609 -4.536 3.183 1.00 98.50 189 TYR A O 1
ATOM 1462 N N . GLY A 1 190 ? -14.650 -3.264 1.623 1.00 97.94 190 GLY A N 1
ATOM 1463 C CA . GLY A 1 190 ? -15.680 -4.221 1.230 1.00 97.94 190 GLY A CA 1
ATOM 1464 C C . GLY A 1 190 ? -15.196 -5.157 0.127 1.00 97.94 190 GLY A C 1
ATOM 1465 O O . GLY A 1 190 ? -14.095 -4.988 -0.403 1.00 97.94 190 GLY A O 1
ATOM 1466 N N . ASP A 1 191 ? -16.029 -6.137 -0.205 1.00 97.69 191 ASP A N 1
ATOM 1467 C CA . ASP A 1 191 ? -15.733 -7.102 -1.257 1.00 97.69 191 ASP A CA 1
ATOM 1468 C C . ASP A 1 191 ? -15.877 -6.455 -2.642 1.00 97.69 191 ASP A C 1
ATOM 1470 O O . ASP A 1 191 ? -16.837 -5.739 -2.918 1.00 97.69 191 ASP A O 1
ATOM 1474 N N . ALA A 1 192 ? -14.930 -6.748 -3.526 1.00 97.19 192 ALA A N 1
ATOM 1475 C CA . ALA A 1 192 ? -14.966 -6.403 -4.942 1.00 97.19 192 ALA A CA 1
ATOM 1476 C C . ALA A 1 192 ? -14.560 -7.627 -5.770 1.00 97.19 192 ALA A C 1
ATOM 1478 O O . ALA A 1 192 ? -13.990 -8.572 -5.230 1.00 97.19 192 ALA A O 1
ATOM 1479 N N . THR A 1 193 ? -14.842 -7.626 -7.074 1.00 97.44 193 THR A N 1
ATOM 1480 C CA . THR A 1 193 ? -14.431 -8.713 -7.978 1.00 97.44 193 THR A CA 1
ATOM 1481 C C . THR A 1 193 ? -13.302 -8.245 -8.882 1.00 97.44 193 THR A C 1
ATOM 1483 O O . THR A 1 193 ? -13.439 -7.242 -9.575 1.00 97.44 193 THR A O 1
ATOM 1486 N N . ASP A 1 194 ? -12.189 -8.974 -8.874 1.00 95.94 194 ASP A N 1
ATOM 1487 C CA . ASP A 1 194 ? -11.044 -8.716 -9.740 1.00 95.94 194 ASP A CA 1
ATOM 1488 C C . ASP A 1 194 ? -11.390 -9.060 -11.202 1.00 95.94 194 ASP A C 1
ATOM 1490 O O . ASP A 1 194 ? -11.630 -10.235 -11.500 1.00 95.94 194 ASP A O 1
ATOM 1494 N N . PRO A 1 195 ? -11.385 -8.090 -12.136 1.00 95.25 195 PRO A N 1
ATOM 1495 C CA . PRO A 1 195 ? -11.716 -8.340 -13.537 1.00 95.25 195 PRO A CA 1
ATOM 1496 C C . PRO A 1 195 ? -10.684 -9.219 -14.256 1.00 95.25 195 PRO A C 1
ATOM 1498 O O . PRO A 1 195 ? -10.996 -9.781 -15.304 1.00 95.25 195 PRO A O 1
ATOM 1501 N N . PHE A 1 196 ? -9.467 -9.360 -13.721 1.00 94.12 196 PHE A N 1
ATOM 1502 C CA . PHE A 1 196 ? -8.415 -10.162 -14.348 1.00 94.12 196 PHE A CA 1
ATOM 1503 C C . PHE A 1 196 ? -8.470 -11.639 -13.948 1.00 94.12 196 PHE A C 1
ATOM 1505 O O . PHE A 1 196 ? -8.118 -12.502 -14.751 1.00 94.12 196 PHE A O 1
ATOM 1512 N N . THR A 1 197 ? -8.905 -11.944 -12.721 1.00 93.00 197 THR A N 1
ATOM 1513 C CA . THR A 1 197 ? -8.945 -13.324 -12.194 1.00 93.00 197 THR A CA 1
ATOM 1514 C C . THR A 1 197 ? -10.352 -13.849 -11.911 1.00 93.00 197 THR A C 1
ATOM 1516 O O . THR A 1 197 ? -10.512 -15.046 -11.679 1.00 93.00 197 THR A O 1
ATOM 1519 N N . GLY A 1 198 ? -11.368 -12.982 -11.895 1.00 95.44 198 GLY A N 1
ATOM 1520 C CA . GLY A 1 198 ? -12.744 -13.309 -11.507 1.00 95.44 198 GLY A CA 1
ATOM 1521 C C . GLY A 1 198 ? -12.936 -13.550 -10.006 1.00 95.44 198 GLY A C 1
ATOM 1522 O O . GLY A 1 198 ? -14.008 -13.978 -9.584 1.00 95.44 198 GLY A O 1
ATOM 1523 N N . ARG A 1 199 ? -11.908 -13.318 -9.180 1.00 94.88 199 ARG A N 1
ATOM 1524 C CA . ARG A 1 199 ? -11.958 -13.578 -7.737 1.00 94.88 199 ARG A CA 1
ATOM 1525 C C . ARG A 1 199 ? -12.620 -12.432 -6.988 1.00 94.88 199 ARG A C 1
ATOM 1527 O O . ARG A 1 199 ? -12.305 -11.273 -7.230 1.00 94.88 199 ARG A O 1
ATOM 1534 N N . THR A 1 200 ? -13.453 -12.771 -6.010 1.00 97.56 200 THR A N 1
ATOM 1535 C CA . THR A 1 200 ? -14.029 -11.806 -5.069 1.00 97.56 200 THR A CA 1
ATOM 1536 C C . THR A 1 200 ? -13.241 -11.791 -3.759 1.00 97.56 200 THR A C 1
ATOM 1538 O O . THR A 1 200 ? -13.052 -12.840 -3.139 1.00 97.56 200 THR A O 1
ATOM 1541 N N . ASP A 1 201 ? -12.778 -10.615 -3.337 1.00 97.62 201 ASP A N 1
ATOM 1542 C CA . ASP A 1 201 ? -12.033 -10.408 -2.088 1.00 97.62 201 ASP A CA 1
ATOM 1543 C C . ASP A 1 201 ? -12.184 -8.957 -1.594 1.00 97.62 201 ASP A C 1
ATOM 1545 O O . ASP A 1 201 ? -12.623 -8.082 -2.341 1.00 97.62 201 ASP A O 1
ATOM 1549 N N . GLY A 1 202 ? -11.806 -8.699 -0.343 1.00 98.12 202 GLY A N 1
ATOM 1550 C CA . GLY A 1 202 ? -11.888 -7.388 0.302 1.00 98.12 202 GLY A CA 1
ATOM 1551 C C . GLY A 1 202 ? -10.995 -7.318 1.540 1.00 98.12 202 GLY A C 1
ATOM 1552 O O . GLY A 1 202 ? -10.751 -8.333 2.197 1.00 98.12 202 GLY A O 1
ATOM 1553 N N . ILE A 1 203 ? -10.507 -6.126 1.904 1.00 98.62 203 ILE A N 1
ATOM 1554 C CA . ILE A 1 203 ? -9.559 -5.982 3.031 1.00 98.62 203 ILE A CA 1
ATOM 1555 C C . ILE A 1 203 ? -10.160 -6.485 4.356 1.00 98.62 203 ILE A C 1
ATOM 1557 O O . ILE A 1 203 ? -9.431 -7.001 5.197 1.00 98.62 203 ILE A O 1
ATOM 1561 N N . LEU A 1 204 ? -11.477 -6.380 4.568 1.00 98.75 204 LEU A N 1
ATOM 1562 C CA . LEU A 1 204 ? -12.115 -6.854 5.805 1.00 98.75 204 LEU A CA 1
ATOM 1563 C C . LEU A 1 204 ? -12.690 -8.271 5.712 1.00 98.75 204 LEU A C 1
ATOM 1565 O O . LEU A 1 204 ? -13.234 -8.761 6.704 1.00 98.75 204 LEU A O 1
ATOM 1569 N N . ARG A 1 205 ? -12.569 -8.954 4.566 1.00 98.44 205 ARG A N 1
ATOM 1570 C CA . ARG A 1 205 ? -13.207 -10.258 4.334 1.00 98.44 205 ARG A CA 1
ATOM 1571 C C . ARG A 1 205 ? -12.782 -11.308 5.363 1.00 98.44 205 ARG A C 1
ATOM 1573 O O . ARG A 1 205 ? -13.634 -11.966 5.961 1.00 98.44 205 ARG A O 1
ATOM 1580 N N . ARG A 1 206 ? -11.475 -11.434 5.629 1.00 98.50 206 ARG A N 1
ATOM 1581 C CA . ARG A 1 206 ? -10.951 -12.375 6.638 1.00 98.50 206 ARG A CA 1
ATOM 1582 C C . ARG A 1 206 ? -11.326 -11.971 8.060 1.00 98.50 206 ARG A C 1
ATOM 1584 O O . ARG A 1 206 ? -11.782 -12.822 8.817 1.00 98.50 206 ARG A O 1
ATOM 1591 N N . CYS A 1 207 ? -11.226 -10.684 8.396 1.00 98.69 207 CYS A N 1
ATOM 1592 C CA . CYS A 1 207 ? -11.653 -10.182 9.704 1.00 98.69 207 CYS A CA 1
ATOM 1593 C C . CYS A 1 207 ? -13.136 -10.471 9.978 1.00 98.69 207 CYS A C 1
ATOM 1595 O O . CYS A 1 207 ? -13.478 -10.841 11.098 1.00 98.69 207 CYS A O 1
ATOM 1597 N N . ARG A 1 208 ? -14.020 -10.356 8.973 1.00 98.38 208 ARG A N 1
ATOM 1598 C CA . ARG A 1 208 ? -15.438 -10.746 9.099 1.00 98.38 208 ARG A CA 1
ATOM 1599 C C . ARG A 1 208 ? -15.579 -12.230 9.410 1.00 98.38 208 ARG A C 1
ATOM 1601 O O . ARG A 1 208 ? -16.257 -12.575 10.371 1.00 98.38 208 ARG A O 1
ATOM 1608 N N . ALA A 1 209 ? -14.909 -13.089 8.642 1.00 98.44 209 ALA A N 1
ATOM 1609 C CA . ALA A 1 209 ? -14.949 -14.536 8.856 1.00 98.44 209 ALA A CA 1
ATOM 1610 C C . ALA A 1 209 ? -14.413 -14.954 10.240 1.00 98.44 209 ALA A C 1
ATOM 1612 O O . ALA A 1 209 ? -14.858 -15.952 10.795 1.00 98.44 209 ALA A O 1
ATOM 1613 N N . GLN A 1 210 ? -13.478 -14.183 10.799 1.00 98.38 210 GLN A N 1
ATOM 1614 C CA . GLN A 1 210 ? -12.869 -14.426 12.109 1.00 98.38 210 GLN A CA 1
ATOM 1615 C C . GLN A 1 210 ? -13.582 -13.715 13.272 1.00 98.38 210 GLN A C 1
ATOM 1617 O O . GLN A 1 210 ? -13.194 -13.911 14.419 1.00 98.38 210 GLN A O 1
ATOM 1622 N N . GLY A 1 211 ? -14.588 -12.873 13.012 1.00 98.31 211 GLY A N 1
ATOM 1623 C CA . GLY A 1 211 ? -15.262 -12.094 14.058 1.00 98.31 211 GLY A CA 1
ATOM 1624 C C . GLY A 1 211 ? -14.397 -10.992 14.686 1.00 98.31 211 GLY A C 1
ATOM 1625 O O . GLY A 1 211 ? -14.613 -10.626 15.836 1.00 98.31 211 GLY A O 1
ATOM 1626 N N . THR A 1 212 ? -13.418 -10.453 13.954 1.00 98.62 212 THR A N 1
ATOM 1627 C CA . THR A 1 212 ? -12.434 -9.472 14.454 1.00 98.62 212 THR A CA 1
ATOM 1628 C C . THR A 1 212 ? -12.428 -8.166 13.656 1.00 98.62 212 THR A C 1
ATOM 1630 O O . THR A 1 212 ? -11.394 -7.517 13.518 1.00 98.62 212 THR A O 1
ATOM 1633 N N . VAL A 1 213 ? -13.564 -7.752 13.090 1.00 98.69 213 VAL A N 1
ATOM 1634 C CA . VAL A 1 213 ? -13.664 -6.518 12.286 1.00 98.69 213 VAL A CA 1
ATOM 1635 C C . VAL A 1 213 ? -13.425 -5.274 13.160 1.00 98.69 213 VAL A C 1
ATOM 1637 O O . VAL A 1 213 ? -14.202 -5.040 14.088 1.00 98.69 213 VAL A O 1
ATOM 1640 N N . PRO A 1 214 ? -12.388 -4.453 12.894 1.00 98.75 214 PRO A N 1
ATOM 1641 C CA . PRO A 1 214 ? -12.203 -3.179 13.586 1.00 98.75 214 PRO A CA 1
ATOM 1642 C C . PRO A 1 214 ? -13.080 -2.078 12.976 1.00 98.75 214 PRO A C 1
ATOM 1644 O O . PRO A 1 214 ? -13.541 -2.186 11.838 1.00 98.75 214 PRO A O 1
ATOM 1647 N N . LYS A 1 215 ? -13.238 -0.961 13.692 1.00 98.88 215 LYS A N 1
ATOM 1648 C CA . LYS A 1 215 ? -13.655 0.304 13.070 1.00 98.88 215 LYS A CA 1
ATOM 1649 C C . LYS A 1 215 ? -12.494 0.885 12.275 1.00 98.88 215 LYS A C 1
ATOM 1651 O O . LYS A 1 215 ? -11.366 0.904 12.760 1.00 98.88 215 LYS A O 1
ATOM 1656 N N . VAL A 1 216 ? -12.747 1.358 11.060 1.00 98.88 216 VAL A N 1
ATOM 1657 C CA . VAL A 1 216 ? -11.681 1.808 10.162 1.00 98.88 216 VAL A CA 1
ATOM 1658 C C . VAL A 1 216 ? -11.923 3.222 9.684 1.00 98.88 216 VAL A C 1
ATOM 1660 O O . VAL A 1 216 ? -12.951 3.505 9.079 1.00 98.88 216 VAL A O 1
ATOM 1663 N N . PHE A 1 217 ? -10.923 4.077 9.859 1.00 98.88 217 PHE A N 1
ATOM 1664 C CA . PHE A 1 217 ? -10.793 5.325 9.121 1.00 98.88 217 PHE A CA 1
ATOM 1665 C C . PHE A 1 217 ? -9.706 5.185 8.069 1.00 98.88 217 PHE A C 1
ATOM 1667 O O . PHE A 1 217 ? -8.566 4.836 8.369 1.00 98.88 217 PHE A O 1
ATOM 1674 N N . HIS A 1 218 ? -10.057 5.490 6.828 1.00 98.81 218 HIS A N 1
ATOM 1675 C CA . HIS A 1 218 ? -9.100 5.640 5.750 1.00 98.81 218 HIS A CA 1
ATOM 1676 C C . HIS A 1 218 ? -9.055 7.105 5.341 1.00 98.81 218 HIS A C 1
ATOM 1678 O O . HIS A 1 218 ? -10.061 7.665 4.910 1.00 98.81 218 HIS A O 1
ATOM 1684 N N . THR A 1 219 ? -7.901 7.746 5.490 1.00 98.44 219 THR A N 1
ATOM 1685 C CA . THR A 1 219 ? -7.755 9.163 5.152 1.00 98.44 219 THR A CA 1
ATOM 1686 C C . THR A 1 219 ? -6.726 9.344 4.056 1.00 98.44 219 THR A C 1
ATOM 1688 O O . THR A 1 219 ? -5.700 8.668 4.042 1.00 98.44 219 THR A O 1
ATOM 1691 N N . GLN A 1 220 ? -6.992 10.245 3.120 1.00 96.75 220 GLN A N 1
ATOM 1692 C CA . GLN A 1 220 ? -6.142 10.472 1.951 1.00 96.75 220 GLN A CA 1
ATOM 1693 C C . GLN A 1 220 ? -6.004 11.966 1.688 1.00 96.75 220 GLN A C 1
ATOM 1695 O O . GLN A 1 220 ? -6.885 12.739 2.054 1.00 96.75 220 GLN A O 1
ATOM 1700 N N . SER A 1 221 ? -4.915 12.372 1.047 1.00 96.19 221 SER A N 1
ATOM 1701 C CA . SER A 1 221 ? -4.794 13.693 0.434 1.00 96.19 221 SER A CA 1
ATOM 1702 C C . SER A 1 221 ? -5.124 13.601 -1.057 1.00 96.19 221 SER A C 1
ATOM 1704 O O . SER A 1 221 ? -5.296 12.512 -1.611 1.00 96.19 221 SER A O 1
ATOM 1706 N N . THR A 1 222 ? -5.148 14.742 -1.745 1.00 93.81 222 THR A N 1
ATOM 1707 C CA . THR A 1 222 ? -5.206 14.765 -3.216 1.00 93.81 222 THR A CA 1
ATOM 1708 C C . THR A 1 222 ? -4.009 14.040 -3.841 1.00 93.81 222 THR A C 1
ATOM 1710 O O . THR A 1 222 ? -4.146 13.434 -4.900 1.00 93.81 222 THR A O 1
ATOM 1713 N N . SER A 1 223 ? -2.854 14.016 -3.167 1.00 93.56 223 SER A N 1
ATOM 1714 C CA . SER A 1 223 ? -1.666 13.311 -3.656 1.00 93.56 223 SER A CA 1
ATOM 1715 C C . SER A 1 223 ? -1.912 11.819 -3.894 1.00 93.56 223 SER A C 1
ATOM 1717 O O . SER A 1 223 ? -1.398 11.270 -4.866 1.00 93.56 223 SER A O 1
ATOM 1719 N N . GLU A 1 224 ? -2.702 11.144 -3.053 1.00 94.81 224 GLU A N 1
ATOM 1720 C CA . GLU A 1 224 ? -2.934 9.700 -3.173 1.00 94.81 224 GLU A CA 1
ATOM 1721 C C . GLU A 1 224 ? -3.749 9.348 -4.409 1.00 94.81 224 GLU A C 1
ATOM 1723 O O . GLU A 1 224 ? -3.494 8.306 -5.008 1.00 94.81 224 GLU A O 1
ATOM 1728 N N . TYR A 1 225 ? -4.691 10.199 -4.814 1.00 94.81 225 TYR A N 1
ATOM 1729 C CA . TYR A 1 225 ? -5.466 9.985 -6.035 1.00 94.81 225 TYR A CA 1
ATOM 1730 C C . TYR A 1 225 ? -4.547 9.944 -7.260 1.00 94.81 225 TYR A C 1
ATOM 1732 O O . TYR A 1 225 ? -4.644 9.024 -8.068 1.00 94.81 225 TYR A O 1
ATOM 1740 N N . TRP A 1 226 ? -3.576 10.857 -7.331 1.00 91.62 226 TRP A N 1
ATOM 1741 C CA . TRP A 1 226 ? -2.641 10.954 -8.455 1.00 91.62 226 TRP A CA 1
ATOM 1742 C C . TRP A 1 226 ? -1.478 9.953 -8.395 1.00 91.62 226 TRP A C 1
ATOM 1744 O O . TRP A 1 226 ? -1.091 9.360 -9.404 1.00 91.62 226 TRP A O 1
ATOM 1754 N N . HIS A 1 227 ? -0.893 9.752 -7.215 1.00 89.12 227 HIS A N 1
ATOM 1755 C CA . HIS A 1 227 ? 0.371 9.023 -7.087 1.00 89.12 227 HIS A CA 1
ATOM 1756 C C . HIS A 1 227 ? 0.210 7.614 -6.528 1.00 89.12 227 HIS A C 1
ATOM 1758 O O . HIS A 1 227 ? 1.109 6.799 -6.712 1.00 89.12 227 HIS A O 1
ATOM 1764 N N . ARG A 1 228 ? -0.902 7.318 -5.841 1.00 91.81 228 ARG A N 1
ATOM 1765 C CA . ARG A 1 228 ? -1.109 6.073 -5.080 1.00 91.81 228 ARG A CA 1
ATOM 1766 C C . ARG A 1 228 ? -2.478 5.436 -5.308 1.00 91.81 228 ARG A C 1
ATOM 1768 O O . ARG A 1 228 ? -2.938 4.665 -4.468 1.00 91.81 228 ARG A O 1
ATOM 1775 N N . SER A 1 229 ? -3.107 5.714 -6.451 1.00 93.38 229 SER A N 1
ATOM 1776 C CA . SER A 1 229 ? -4.366 5.074 -6.865 1.00 93.38 229 SER A CA 1
ATOM 1777 C C . SER A 1 229 ? -5.469 5.181 -5.801 1.00 93.38 229 SER A C 1
ATOM 1779 O O . SER A 1 229 ? -6.155 4.206 -5.507 1.00 93.38 229 SER A O 1
ATOM 1781 N N . GLY A 1 230 ? -5.577 6.344 -5.151 1.00 95.56 230 GLY A N 1
ATOM 1782 C CA . GLY A 1 230 ? -6.439 6.564 -3.983 1.00 95.56 230 GLY A CA 1
ATOM 1783 C C . GLY A 1 230 ? -7.916 6.245 -4.221 1.00 95.56 230 GLY A C 1
ATOM 1784 O O . GLY A 1 230 ? -8.568 5.720 -3.318 1.00 95.56 230 GLY A O 1
ATOM 1785 N N . SER A 1 231 ? -8.399 6.459 -5.449 1.00 97.44 231 SER A N 1
ATOM 1786 C CA . SER A 1 231 ? -9.762 6.130 -5.890 1.00 97.44 231 SER A CA 1
ATOM 1787 C C . SER A 1 231 ? -10.123 4.658 -5.720 1.00 97.44 231 SER A C 1
ATOM 1789 O O . SER A 1 231 ? -11.223 4.361 -5.273 1.00 97.44 231 SER A O 1
ATOM 1791 N N . LEU A 1 232 ? -9.183 3.732 -5.942 1.00 97.44 232 LEU A N 1
ATOM 1792 C CA . LEU A 1 232 ? -9.438 2.290 -5.825 1.00 97.44 232 LEU A CA 1
ATOM 1793 C C . LEU A 1 232 ? -9.834 1.840 -4.407 1.00 97.44 232 LEU A C 1
ATOM 1795 O O . LEU A 1 232 ? -10.286 0.716 -4.218 1.00 97.44 232 LEU A O 1
ATOM 1799 N N . VAL A 1 233 ? -9.684 2.691 -3.387 1.00 97.81 233 VAL A N 1
ATOM 1800 C CA . VAL A 1 233 ? -10.197 2.397 -2.038 1.00 97.81 233 VAL A CA 1
ATOM 1801 C C . VAL A 1 233 ? -11.727 2.428 -1.982 1.00 97.81 233 VAL A C 1
ATOM 1803 O O . VAL A 1 233 ? -12.310 1.780 -1.109 1.00 97.81 233 VAL A O 1
ATOM 1806 N N . HIS A 1 234 ? -12.364 3.172 -2.887 1.00 98.19 234 HIS A N 1
ATOM 1807 C CA . HIS A 1 234 ? -13.806 3.420 -2.907 1.00 98.19 234 HIS A CA 1
ATOM 1808 C C . HIS A 1 234 ? -14.451 3.309 -4.295 1.00 98.19 234 HIS A C 1
ATOM 1810 O O . HIS A 1 234 ? -15.627 3.620 -4.433 1.00 98.19 234 HIS A O 1
ATOM 1816 N N . THR A 1 235 ? -13.739 2.775 -5.286 1.00 98.50 235 THR A N 1
ATOM 1817 C CA . THR A 1 235 ? -14.299 2.348 -6.576 1.00 98.50 235 THR A CA 1
ATOM 1818 C C . THR A 1 235 ? -14.119 0.850 -6.782 1.00 98.50 235 THR A C 1
ATOM 1820 O O . THR A 1 235 ? -13.293 0.207 -6.129 1.00 98.50 235 THR A O 1
ATOM 1823 N N . ASP A 1 236 ? -14.856 0.280 -7.729 1.00 96.88 236 ASP A N 1
ATOM 1824 C CA . ASP A 1 236 ? -14.548 -1.046 -8.248 1.00 96.88 236 ASP A CA 1
ATOM 1825 C C . ASP A 1 236 ? -13.149 -1.070 -8.922 1.00 96.88 236 ASP A C 1
ATOM 1827 O O . ASP A 1 236 ? -12.576 -0.013 -9.214 1.00 96.88 236 ASP A O 1
ATOM 1831 N N . PRO A 1 237 ? -12.556 -2.252 -9.191 1.00 96.31 237 PRO A N 1
ATOM 1832 C CA . PRO A 1 237 ? -11.206 -2.328 -9.757 1.00 96.31 237 PRO A CA 1
ATOM 1833 C C . PRO A 1 237 ? -11.078 -1.778 -11.190 1.00 96.31 237 PRO A C 1
ATOM 1835 O O . PRO A 1 237 ? -9.957 -1.536 -11.649 1.00 96.31 237 PRO A O 1
ATOM 1838 N N . SER A 1 238 ? -12.193 -1.587 -11.909 1.00 95.50 238 SER A N 1
ATOM 1839 C CA . SER A 1 238 ? -12.200 -0.864 -13.187 1.00 95.50 238 SER A CA 1
ATOM 1840 C C . SER A 1 238 ? -12.226 0.657 -13.014 1.00 95.50 238 SER A C 1
ATOM 1842 O O . SER A 1 238 ? -11.923 1.375 -13.961 1.00 95.50 238 SER A O 1
ATOM 1844 N N . GLY A 1 239 ? -12.521 1.149 -11.809 1.00 96.12 239 GLY A N 1
ATOM 1845 C CA . GLY A 1 239 ? -12.633 2.566 -11.504 1.00 96.12 239 GLY A CA 1
ATOM 1846 C C . GLY A 1 239 ? -13.893 3.211 -12.072 1.00 96.12 239 GLY A C 1
ATOM 1847 O O . GLY A 1 239 ? -13.948 4.432 -12.118 1.00 96.12 239 GLY A O 1
ATOM 1848 N N . GLU A 1 240 ? -14.878 2.444 -12.536 1.00 96.44 240 GLU A N 1
ATOM 1849 C CA . GLU A 1 240 ? -16.059 2.958 -13.237 1.00 96.44 240 GLU A CA 1
ATOM 1850 C C . GLU A 1 240 ? -17.284 3.115 -12.337 1.00 96.44 240 GLU A C 1
ATOM 1852 O O . GLU A 1 240 ? -18.194 3.873 -12.672 1.00 96.44 240 GLU A O 1
ATOM 1857 N N . VAL A 1 241 ? -17.319 2.420 -11.199 1.00 97.50 241 VAL A N 1
ATOM 1858 C CA . VAL A 1 241 ? -18.462 2.420 -10.279 1.00 97.50 241 VAL A CA 1
ATOM 1859 C C . VAL A 1 241 ? -17.979 2.637 -8.850 1.00 97.50 241 VAL A C 1
ATOM 1861 O O . VAL A 1 241 ? -16.949 2.096 -8.446 1.00 97.50 241 VAL A O 1
ATOM 1864 N N . ASP A 1 242 ? -18.735 3.410 -8.070 1.00 98.56 242 ASP A N 1
ATOM 1865 C CA . ASP A 1 242 ? -18.498 3.544 -6.633 1.00 98.56 242 ASP A CA 1
ATOM 1866 C C . ASP A 1 242 ? -18.657 2.182 -5.938 1.00 98.56 242 ASP A C 1
ATOM 1868 O O . ASP A 1 242 ? -19.641 1.466 -6.139 1.00 98.56 242 ASP A O 1
ATOM 1872 N N . ALA A 1 243 ? -17.684 1.815 -5.109 1.00 97.69 243 ALA A N 1
ATOM 1873 C CA . ALA A 1 243 ? -17.744 0.598 -4.315 1.00 97.69 243 ALA A CA 1
ATOM 1874 C C . ALA A 1 243 ? -18.671 0.779 -3.108 1.00 97.69 243 ALA A C 1
ATOM 1876 O O . ALA A 1 243 ? -18.750 1.852 -2.505 1.00 97.69 243 ALA A O 1
ATOM 1877 N N . GLU A 1 244 ? -19.310 -0.309 -2.682 1.00 96.25 244 GLU A N 1
ATOM 1878 C CA . GLU A 1 244 ? -20.031 -0.314 -1.414 1.00 96.25 244 GLU A CA 1
ATOM 1879 C C . GLU A 1 244 ? -19.038 -0.189 -0.248 1.00 96.25 244 GLU A C 1
ATOM 1881 O O . GLU A 1 244 ? -18.156 -1.032 -0.051 1.00 96.25 244 GLU A O 1
ATOM 1886 N N . ILE A 1 245 ? -19.182 0.877 0.542 1.00 97.56 245 ILE A N 1
ATOM 1887 C CA . ILE A 1 245 ? -18.339 1.112 1.713 1.00 97.56 245 ILE A CA 1
ATOM 1888 C C . ILE A 1 245 ? -18.974 0.444 2.936 1.00 97.56 245 ILE A C 1
ATOM 1890 O O . ILE A 1 245 ? -20.088 0.808 3.316 1.00 97.56 245 ILE A O 1
ATOM 1894 N N . PRO A 1 246 ? -18.269 -0.486 3.608 1.00 98.25 246 PRO A N 1
ATOM 1895 C CA . PRO A 1 246 ? -18.778 -1.117 4.815 1.00 98.25 246 PRO A CA 1
ATOM 1896 C C . PRO A 1 246 ? -19.184 -0.137 5.917 1.00 98.25 246 PRO A C 1
ATOM 1898 O O . PRO A 1 246 ? -18.515 0.872 6.143 1.00 98.25 246 PRO A O 1
ATOM 1901 N N . ALA A 1 247 ? -20.209 -0.488 6.697 1.00 97.69 247 ALA A N 1
ATOM 1902 C CA . ALA A 1 247 ? -20.700 0.345 7.797 1.00 97.69 247 ALA A CA 1
ATOM 1903 C C . ALA A 1 247 ? -19.630 0.645 8.869 1.00 97.69 247 ALA A C 1
ATOM 1905 O O . ALA A 1 247 ? -19.687 1.687 9.533 1.00 97.69 247 ALA A O 1
ATOM 1906 N N . GLU A 1 248 ? -18.649 -0.248 9.035 1.00 98.25 248 GLU A N 1
ATOM 1907 C CA . GLU A 1 248 ? -17.513 -0.118 9.953 1.00 98.25 248 GLU A CA 1
ATOM 1908 C C . GLU A 1 248 ? -16.393 0.795 9.426 1.00 98.25 248 GLU A C 1
ATOM 1910 O O . GLU A 1 248 ? -15.431 1.052 10.149 1.00 98.25 248 GLU A O 1
ATOM 1915 N N . VAL A 1 249 ? -16.513 1.299 8.195 1.00 98.81 249 VAL A N 1
ATOM 1916 C CA . VAL A 1 249 ? -15.489 2.088 7.507 1.00 98.81 249 VAL A CA 1
ATOM 1917 C C . VAL A 1 249 ? -15.968 3.530 7.317 1.00 98.81 249 VAL A C 1
ATOM 1919 O O . VAL A 1 249 ? -17.131 3.795 7.004 1.00 98.81 249 VAL A O 1
ATOM 1922 N N . ARG A 1 250 ? -15.059 4.490 7.493 1.00 98.81 250 ARG A N 1
ATOM 1923 C CA . ARG A 1 250 ? -15.213 5.869 7.014 1.00 98.81 250 ARG A CA 1
ATOM 1924 C C . ARG A 1 250 ? -14.017 6.272 6.172 1.00 98.81 250 ARG A C 1
ATOM 1926 O O . ARG A 1 250 ? -12.885 5.889 6.472 1.00 98.81 250 ARG A O 1
ATOM 1933 N N . ILE A 1 251 ? -14.284 7.061 5.139 1.00 98.69 251 ILE A N 1
ATOM 1934 C CA . ILE A 1 251 ? -13.271 7.573 4.219 1.00 98.69 251 ILE A CA 1
ATOM 1935 C C . ILE A 1 251 ? -13.323 9.098 4.244 1.00 98.69 251 ILE A C 1
ATOM 1937 O O . ILE A 1 251 ? -14.399 9.680 4.114 1.00 98.69 251 ILE A O 1
ATOM 1941 N N . TYR A 1 252 ? -12.169 9.742 4.415 1.00 98.44 252 TYR A N 1
ATOM 1942 C CA . TYR A 1 252 ? -12.054 11.202 4.401 1.00 98.44 252 TYR A CA 1
ATOM 1943 C C . TYR A 1 252 ? -10.923 11.642 3.470 1.00 98.44 252 TYR A C 1
ATOM 1945 O O . TYR A 1 252 ? -9.795 11.157 3.585 1.00 98.44 252 TYR A O 1
ATOM 1953 N N . SER A 1 253 ? -11.212 12.575 2.566 1.00 97.12 253 SER A N 1
ATOM 1954 C CA . SER A 1 253 ? -10.242 13.145 1.631 1.00 97.12 253 SER A CA 1
ATOM 1955 C C . SER A 1 253 ? -9.919 14.596 1.988 1.00 97.12 253 SER A C 1
ATOM 1957 O O . SER A 1 253 ? -10.813 15.427 2.141 1.00 97.12 253 SER A O 1
ATOM 1959 N N . PHE A 1 254 ? -8.631 14.915 2.101 1.00 96.31 254 PHE A N 1
ATOM 1960 C CA . PHE A 1 254 ? -8.122 16.267 2.308 1.00 96.31 254 PHE A CA 1
ATOM 1961 C C . PHE A 1 254 ? -7.785 16.899 0.949 1.00 96.31 254 PHE A C 1
ATOM 1963 O O . PHE A 1 254 ? -6.678 16.747 0.421 1.00 96.31 254 PHE A O 1
ATOM 1970 N N . GLY A 1 255 ? -8.763 17.591 0.363 1.00 93.12 255 GLY A N 1
ATOM 1971 C CA . GLY A 1 255 ? -8.638 18.256 -0.937 1.00 93.12 255 GLY A CA 1
ATOM 1972 C C . GLY A 1 255 ? -7.549 19.337 -0.971 1.00 93.12 255 GLY A C 1
ATOM 1973 O O . GLY A 1 255 ? -7.324 20.033 0.016 1.00 93.12 255 GLY A O 1
ATOM 1974 N N . GLY A 1 256 ? -6.861 19.474 -2.109 1.00 90.25 256 GLY A N 1
ATOM 1975 C CA . GLY A 1 256 ? -5.838 20.503 -2.340 1.00 90.25 256 GLY A CA 1
ATOM 1976 C C . GLY A 1 256 ? -4.555 20.334 -1.518 1.00 90.25 256 GLY A C 1
ATOM 1977 O O . GLY A 1 256 ? -3.735 21.252 -1.463 1.00 90.25 256 GLY A O 1
ATOM 1978 N N . SER A 1 257 ? -4.374 19.183 -0.866 1.00 93.94 257 SER A N 1
ATOM 1979 C CA . SER A 1 257 ? -3.211 18.893 -0.021 1.00 93.94 257 SER A CA 1
ATOM 1980 C C . SER A 1 257 ? -2.255 17.882 -0.661 1.00 93.94 257 SER A C 1
ATOM 1982 O O . SER A 1 257 ? -2.611 17.155 -1.592 1.00 93.94 257 SER A O 1
ATOM 1984 N N . GLN A 1 258 ? -1.018 17.872 -0.170 1.00 91.88 258 GLN A N 1
ATOM 1985 C CA . GLN A 1 258 ? 0.062 16.995 -0.627 1.00 91.88 258 GLN A CA 1
ATOM 1986 C C . GLN A 1 258 ? 0.262 15.800 0.325 1.00 91.88 258 GLN A C 1
ATOM 1988 O O . GLN A 1 258 ? -0.389 15.718 1.362 1.00 91.88 258 GLN A O 1
ATOM 1993 N N . HIS A 1 259 ? 1.160 14.866 -0.022 1.00 93.88 259 HIS A N 1
ATOM 1994 C CA . HIS A 1 259 ? 1.362 13.617 0.738 1.00 93.88 259 HIS A CA 1
ATOM 1995 C C . HIS A 1 259 ? 1.744 13.838 2.212 1.00 93.88 259 HIS A C 1
ATOM 1997 O O . HIS A 1 259 ? 1.390 13.040 3.078 1.00 93.88 259 HIS A O 1
ATOM 2003 N N . ALA A 1 260 ? 2.504 14.901 2.479 1.00 93.75 260 ALA A N 1
ATOM 2004 C CA . ALA A 1 260 ? 2.818 15.378 3.818 1.00 93.75 260 ALA A CA 1
ATOM 2005 C C . ALA A 1 260 ? 1.995 16.644 4.114 1.00 93.75 260 ALA A C 1
ATOM 2007 O O . ALA A 1 260 ? 1.696 17.403 3.192 1.00 93.75 260 ALA A O 1
ATOM 2008 N N . PRO A 1 261 ? 1.638 16.920 5.376 1.00 94.31 261 PRO A N 1
ATOM 2009 C CA . PRO A 1 261 ? 0.903 18.137 5.687 1.00 94.31 261 PRO A CA 1
ATOM 2010 C C . PRO A 1 261 ? 1.791 19.363 5.462 1.00 94.31 261 PRO A C 1
ATOM 2012 O O . PRO A 1 261 ? 2.984 19.329 5.773 1.00 94.31 261 PRO A O 1
ATOM 2015 N N . GLY A 1 262 ? 1.194 20.449 4.974 1.00 93.75 262 GLY A N 1
ATOM 2016 C CA . GLY A 1 262 ? 1.789 21.778 5.071 1.00 93.75 262 GLY A CA 1
ATOM 2017 C C . GLY A 1 262 ? 1.746 22.312 6.507 1.00 93.75 262 GLY A C 1
ATOM 2018 O O . GLY A 1 262 ? 1.278 21.647 7.437 1.00 93.75 262 GLY A O 1
ATOM 2019 N N . ASP A 1 263 ? 2.227 23.536 6.694 1.00 93.62 263 ASP A N 1
ATOM 2020 C CA . ASP A 1 263 ? 2.283 24.232 7.985 1.00 93.62 263 ASP A CA 1
ATOM 2021 C C . ASP A 1 263 ? 1.428 25.511 8.035 1.00 93.62 263 ASP A C 1
ATOM 2023 O O . ASP A 1 263 ? 1.488 26.261 9.008 1.00 93.62 263 ASP A O 1
ATOM 2027 N N . GLY A 1 264 ? 0.610 25.751 7.007 1.00 93.12 264 GLY A N 1
ATOM 2028 C CA . GLY A 1 264 ? -0.187 26.965 6.852 1.00 93.12 264 GLY A CA 1
ATOM 2029 C C . GLY A 1 264 ? 0.558 28.126 6.191 1.00 93.12 264 GLY A C 1
ATOM 2030 O O . GLY A 1 264 ? -0.053 29.173 5.974 1.00 93.12 264 GLY A O 1
ATOM 2031 N N . VAL A 1 265 ? 1.840 27.968 5.843 1.00 92.94 265 VAL A N 1
ATOM 2032 C CA . VAL A 1 265 ? 2.668 29.028 5.257 1.00 92.94 265 VAL A CA 1
ATOM 2033 C C . VAL A 1 265 ? 2.986 28.708 3.800 1.00 92.94 265 VAL A C 1
ATOM 2035 O O . VAL A 1 265 ? 3.547 27.668 3.467 1.00 92.94 265 VAL A O 1
ATOM 2038 N N . ALA A 1 266 ? 2.631 29.621 2.895 1.00 91.56 266 ALA A N 1
ATOM 2039 C CA . ALA A 1 266 ? 2.997 29.490 1.489 1.00 91.56 266 ALA A CA 1
ATOM 2040 C C . ALA A 1 266 ? 4.497 29.761 1.301 1.00 91.56 266 ALA A C 1
ATOM 2042 O O . ALA A 1 266 ? 5.009 30.793 1.739 1.00 91.56 266 ALA A O 1
ATOM 2043 N N . VAL A 1 267 ? 5.185 28.858 0.603 1.00 89.38 267 VAL A N 1
ATOM 2044 C CA . VAL A 1 267 ? 6.616 28.969 0.285 1.00 89.38 267 VAL A CA 1
ATOM 2045 C C . VAL A 1 267 ? 6.835 29.071 -1.228 1.00 89.38 267 VAL A C 1
ATOM 2047 O O . VAL A 1 267 ? 5.978 28.638 -1.998 1.00 89.38 267 VAL A O 1
ATOM 2050 N N . PRO A 1 268 ? 7.952 29.649 -1.708 1.00 91.38 268 PRO A N 1
ATOM 2051 C CA . PRO A 1 268 ? 8.285 29.630 -3.131 1.00 91.38 268 PRO A CA 1
ATOM 2052 C C . PRO A 1 268 ? 8.440 28.202 -3.672 1.00 91.38 268 PRO A C 1
ATOM 2054 O O . PRO A 1 268 ? 8.801 27.284 -2.937 1.00 91.38 268 PRO A O 1
ATOM 2057 N N . ARG A 1 269 ? 8.228 28.015 -4.984 1.00 90.06 269 ARG A N 1
ATOM 2058 C CA . ARG A 1 269 ? 8.506 26.726 -5.640 1.00 90.06 269 ARG A CA 1
ATOM 2059 C C . ARG A 1 269 ? 9.980 26.341 -5.494 1.00 90.06 269 ARG A C 1
ATOM 2061 O O . ARG A 1 269 ? 10.860 27.199 -5.576 1.00 90.06 269 ARG A O 1
ATOM 2068 N N . THR A 1 270 ? 10.230 25.048 -5.345 1.00 89.06 270 THR A N 1
ATOM 2069 C CA . THR A 1 270 ? 11.570 24.468 -5.219 1.00 89.06 270 THR A CA 1
ATOM 2070 C C . THR A 1 270 ? 11.969 23.772 -6.526 1.00 89.06 270 THR A C 1
ATOM 2072 O O . THR A 1 270 ? 12.331 24.436 -7.494 1.00 89.06 270 THR A O 1
ATOM 2075 N N . ASN A 1 271 ? 11.891 22.444 -6.580 1.00 86.69 271 ASN A N 1
ATOM 2076 C CA . ASN A 1 271 ? 12.270 21.600 -7.717 1.00 86.69 271 ASN A CA 1
ATOM 2077 C C . ASN A 1 271 ? 11.073 21.125 -8.564 1.00 86.69 271 ASN A C 1
ATOM 2079 O O . ASN A 1 271 ? 11.273 20.420 -9.552 1.00 86.69 271 ASN A O 1
ATOM 2083 N N . ALA A 1 272 ? 9.849 21.498 -8.190 1.00 88.25 272 ALA A N 1
ATOM 2084 C CA . ALA A 1 272 ? 8.623 21.190 -8.919 1.00 88.25 272 ALA A CA 1
ATOM 2085 C C . ALA A 1 272 ? 8.122 22.392 -9.741 1.00 88.25 272 ALA A C 1
ATOM 2087 O O . ALA A 1 272 ? 8.551 23.533 -9.556 1.00 88.25 272 ALA A O 1
ATOM 2088 N N . GLN A 1 273 ? 7.173 22.140 -10.649 1.00 89.44 273 GLN A N 1
ATOM 2089 C CA . GLN A 1 273 ? 6.539 23.188 -11.460 1.00 89.44 273 GLN A CA 1
ATOM 2090 C C . GLN A 1 273 ? 5.799 24.228 -10.599 1.00 89.44 273 GLN A C 1
ATOM 2092 O O . GLN A 1 273 ? 5.836 25.423 -10.902 1.00 89.44 273 GLN A O 1
ATOM 2097 N N . LEU A 1 274 ? 5.132 23.768 -9.534 1.00 89.69 274 LEU A N 1
ATOM 2098 C CA . LEU A 1 274 ? 4.308 24.575 -8.634 1.00 89.69 274 LEU A CA 1
ATOM 2099 C C . LEU A 1 274 ? 4.887 24.590 -7.207 1.00 89.69 274 LEU A C 1
ATOM 2101 O O . LEU A 1 274 ? 5.634 23.677 -6.851 1.00 89.69 274 LEU A O 1
ATOM 2105 N N . PRO A 1 275 ? 4.552 25.608 -6.391 1.00 91.25 275 PRO A N 1
ATOM 2106 C CA . PRO A 1 275 ? 4.824 25.603 -4.957 1.00 91.25 275 PRO A CA 1
ATOM 2107 C C . PRO A 1 275 ? 4.191 24.417 -4.225 1.00 91.25 275 PRO A C 1
ATOM 2109 O O . PRO A 1 275 ? 3.162 23.892 -4.651 1.00 91.25 275 PRO A O 1
ATOM 2112 N N . GLU A 1 276 ? 4.783 24.045 -3.092 1.00 90.81 276 GLU A N 1
ATOM 2113 C CA . GLU A 1 276 ? 4.191 23.079 -2.165 1.00 90.81 276 GLU A CA 1
ATOM 2114 C C . GLU A 1 276 ? 2.886 23.618 -1.560 1.00 90.81 276 GLU A C 1
ATOM 2116 O O . GLU A 1 276 ? 2.711 24.828 -1.381 1.00 90.81 276 GLU A O 1
ATOM 2121 N N . SER A 1 277 ? 1.952 22.715 -1.246 1.00 92.31 277 SER A N 1
ATOM 2122 C CA . SER A 1 277 ? 0.663 23.106 -0.667 1.00 92.31 277 SER A CA 1
ATOM 2123 C C . SER A 1 277 ? 0.830 23.523 0.802 1.00 92.31 277 SER A C 1
ATOM 2125 O O . SER A 1 277 ? 1.327 22.723 1.598 1.00 92.31 277 SER A O 1
ATOM 2127 N N . PRO A 1 278 ? 0.355 24.716 1.216 1.00 94.56 278 PRO A N 1
ATOM 2128 C CA . PRO A 1 278 ? 0.407 25.140 2.615 1.00 94.56 278 PRO A CA 1
ATOM 2129 C C . PRO A 1 278 ? -0.665 24.462 3.484 1.00 94.56 278 PRO A C 1
ATOM 2131 O O . PRO A 1 278 ? -0.738 24.731 4.679 1.00 94.56 278 PRO A O 1
ATOM 2134 N N . VAL A 1 279 ? -1.532 23.615 2.914 1.00 95.75 279 VAL A N 1
ATOM 2135 C CA . VAL A 1 279 ? -2.669 23.020 3.630 1.00 95.75 279 VAL A CA 1
ATOM 2136 C C . VAL A 1 279 ? -2.188 22.108 4.762 1.00 95.75 279 VAL A C 1
ATOM 2138 O O . VAL A 1 279 ? -1.617 21.042 4.524 1.00 95.75 279 VAL A O 1
ATOM 2141 N N . ASP A 1 280 ? -2.486 22.501 6.000 1.00 96.06 280 ASP A N 1
ATOM 2142 C CA . ASP A 1 280 ? -2.255 21.683 7.189 1.00 96.06 280 ASP A CA 1
ATOM 2143 C C . ASP A 1 280 ? -3.508 20.873 7.552 1.00 96.06 280 ASP A C 1
ATOM 2145 O O . ASP A 1 280 ? -4.476 21.394 8.108 1.00 96.06 280 ASP A O 1
ATOM 2149 N N . TYR A 1 281 ? -3.482 19.569 7.271 1.00 95.69 281 TYR A N 1
ATOM 2150 C CA . TYR A 1 281 ? -4.569 18.655 7.629 1.00 95.69 281 TYR A CA 1
ATOM 2151 C C . TYR A 1 281 ? -4.404 17.987 9.008 1.00 95.69 281 TYR A C 1
ATOM 2153 O O . TYR A 1 281 ? -5.264 17.201 9.423 1.00 95.69 281 TYR A O 1
ATOM 2161 N N . ARG A 1 282 ? -3.320 18.259 9.752 1.00 96.00 282 ARG A N 1
ATOM 2162 C CA . ARG A 1 282 ? -3.058 17.625 11.061 1.00 96.00 282 ARG A CA 1
ATOM 2163 C C . ARG A 1 282 ? -4.164 17.878 12.091 1.00 96.00 282 ARG A C 1
ATOM 2165 O O . ARG A 1 282 ? -4.477 16.931 12.820 1.00 96.00 282 ARG A O 1
ATOM 2172 N N . PRO A 1 283 ? -4.795 19.069 12.178 1.00 96.38 283 PRO A N 1
ATOM 2173 C CA . PRO A 1 283 ? -5.919 19.278 13.091 1.00 96.38 283 PRO A CA 1
ATOM 2174 C C . PRO A 1 283 ? -7.082 18.313 12.826 1.00 96.38 283 PRO A C 1
ATOM 2176 O O . PRO A 1 283 ? -7.619 17.731 13.769 1.00 96.38 283 PRO A O 1
ATOM 2179 N N . PHE A 1 284 ? -7.409 18.063 11.554 1.00 95.56 284 PHE A N 1
ATOM 2180 C CA . PHE A 1 284 ? -8.460 17.116 11.173 1.00 95.56 284 PHE A CA 1
ATOM 2181 C C . PHE A 1 284 ? -8.077 15.679 11.520 1.00 95.56 284 PHE A C 1
ATOM 2183 O O . PHE A 1 284 ? -8.887 14.952 12.086 1.00 95.56 284 PHE A O 1
ATOM 2190 N N . LEU A 1 285 ? -6.828 15.274 11.268 1.00 96.50 285 LEU A N 1
ATOM 2191 C CA . LEU A 1 285 ? -6.341 13.953 11.677 1.00 96.50 285 LEU A CA 1
ATOM 2192 C C . LEU A 1 285 ? -6.449 13.728 13.185 1.00 96.50 285 LEU A C 1
ATOM 2194 O O . LEU A 1 285 ? -6.907 12.673 13.616 1.00 96.50 285 LEU A O 1
ATOM 2198 N N . ARG A 1 286 ? -6.058 14.717 13.997 1.00 96.75 286 ARG A N 1
ATOM 2199 C CA . ARG A 1 286 ? -6.166 14.627 15.461 1.00 96.75 286 ARG A CA 1
ATOM 2200 C C . ARG A 1 286 ? -7.620 14.499 15.906 1.00 96.75 286 ARG A C 1
ATOM 2202 O O . ARG A 1 286 ? -7.912 13.664 16.757 1.00 96.75 286 ARG A O 1
ATOM 2209 N N . ALA A 1 287 ? -8.524 15.277 15.309 1.00 97.94 287 ALA A N 1
ATOM 2210 C CA . ALA A 1 287 ? -9.956 15.170 15.578 1.00 97.94 287 ALA A CA 1
ATOM 2211 C C . ALA A 1 287 ? -10.505 13.782 15.204 1.00 97.94 287 ALA A C 1
ATOM 2213 O O . ALA A 1 287 ? -11.275 13.199 15.964 1.00 97.94 287 ALA A O 1
ATOM 2214 N N . LEU A 1 288 ? -10.055 13.211 14.084 1.00 98.12 288 LEU A N 1
ATOM 2215 C CA . LEU A 1 288 ? -10.439 11.866 13.659 1.00 98.12 288 LEU A CA 1
ATOM 2216 C C . LEU A 1 288 ? -9.906 10.768 14.590 1.00 98.12 288 LEU A C 1
ATOM 2218 O O . LEU A 1 288 ? -10.607 9.789 14.810 1.00 98.12 288 LEU A O 1
ATOM 2222 N N . VAL A 1 289 ? -8.723 10.916 15.193 1.00 97.75 289 VAL A N 1
ATOM 2223 C CA . VAL A 1 289 ? -8.254 9.965 16.221 1.00 97.75 289 VAL A CA 1
ATOM 2224 C C . VAL A 1 289 ? -9.187 9.966 17.436 1.00 97.75 289 VAL A C 1
ATOM 2226 O O . VAL A 1 289 ? -9.567 8.899 17.911 1.00 97.75 289 VAL A O 1
ATOM 2229 N N . VAL A 1 290 ? -9.607 11.147 17.901 1.00 98.06 290 VAL A N 1
ATOM 2230 C CA . VAL A 1 290 ? -10.566 11.275 19.014 1.00 98.06 290 VAL A CA 1
ATOM 2231 C C . VAL A 1 290 ? -11.927 10.683 18.637 1.00 98.06 290 VAL A C 1
ATOM 2233 O O . VAL A 1 290 ? -12.506 9.930 19.414 1.00 98.06 290 VAL A O 1
ATOM 2236 N N . ALA A 1 291 ? -12.419 10.965 17.428 1.00 98.56 291 ALA A N 1
ATOM 2237 C CA . ALA A 1 291 ? -13.681 10.411 16.942 1.00 98.56 291 ALA A CA 1
ATOM 2238 C C . ALA A 1 291 ? -13.631 8.881 16.790 1.00 98.56 291 ALA A C 1
ATOM 2240 O O . ALA A 1 291 ? -14.620 8.209 17.071 1.00 98.56 291 ALA A O 1
ATOM 2241 N N . LEU A 1 292 ? -12.489 8.320 16.376 1.00 98.69 292 LEU A N 1
ATOM 2242 C CA . LEU A 1 292 ? -12.304 6.873 16.291 1.00 98.69 292 LEU A CA 1
ATOM 2243 C C . LEU A 1 292 ? -12.314 6.226 17.680 1.00 98.69 292 LEU A C 1
ATOM 2245 O O . LEU A 1 292 ? -12.966 5.199 17.846 1.00 98.69 292 LEU A O 1
ATOM 2249 N N . ASP A 1 293 ? -11.649 6.822 18.677 1.00 98.19 293 ASP A N 1
ATOM 2250 C CA . ASP A 1 293 ? -11.714 6.317 20.056 1.00 98.19 293 ASP A CA 1
ATOM 2251 C C . ASP A 1 293 ? -13.142 6.357 20.602 1.00 98.19 293 ASP A C 1
ATOM 2253 O O . ASP A 1 293 ? -13.615 5.335 21.086 1.00 98.19 293 ASP A O 1
ATOM 2257 N N . ALA A 1 294 ? -13.875 7.462 20.429 1.00 98.44 294 ALA A N 1
ATOM 2258 C CA . ALA A 1 294 ? -15.280 7.546 20.838 1.00 98.44 294 ALA A CA 1
ATOM 2259 C C . ALA A 1 294 ? -16.158 6.500 20.125 1.00 98.44 294 ALA A C 1
ATOM 2261 O O . ALA A 1 294 ? -16.993 5.844 20.754 1.00 98.44 294 ALA A O 1
ATOM 2262 N N . TRP A 1 295 ? -15.941 6.277 18.824 1.00 98.50 295 TRP A N 1
ATOM 2263 C CA . TRP A 1 295 ? -16.703 5.281 18.070 1.00 98.50 295 TRP A CA 1
ATOM 2264 C C . TRP A 1 295 ? -16.458 3.861 18.573 1.00 98.50 295 TRP A C 1
ATOM 2266 O O . TRP A 1 295 ? -17.391 3.069 18.696 1.00 98.50 295 TRP A O 1
ATOM 2276 N N . VAL A 1 296 ? -15.207 3.542 18.891 1.00 98.31 296 VAL A N 1
ATOM 2277 C CA . VAL A 1 296 ? -14.828 2.229 19.409 1.00 98.31 296 VAL A CA 1
ATOM 2278 C C . VAL A 1 296 ? -15.251 2.053 20.872 1.00 98.31 296 VAL A C 1
ATOM 2280 O O . VAL A 1 296 ? -15.679 0.970 21.260 1.00 98.31 296 VAL A O 1
ATOM 2283 N N . ALA A 1 297 ? -15.112 3.088 21.698 1.00 97.81 297 ALA A N 1
ATOM 2284 C CA . ALA A 1 297 ? -15.364 3.028 23.133 1.00 97.81 297 ALA A CA 1
ATOM 2285 C C . ALA A 1 297 ? -16.855 3.013 23.480 1.00 97.81 297 ALA A C 1
ATOM 2287 O O . ALA A 1 297 ? -17.260 2.292 24.390 1.00 97.81 297 ALA A O 1
ATOM 2288 N N . GLU A 1 298 ? -17.644 3.824 22.777 1.00 97.25 298 GLU A N 1
ATOM 2289 C CA . GLU A 1 298 ? -19.016 4.177 23.165 1.00 97.25 298 GLU A CA 1
ATOM 2290 C C . GLU A 1 298 ? -20.032 3.894 22.051 1.00 97.25 298 GLU A C 1
ATOM 2292 O O . GLU A 1 298 ? -21.236 4.017 22.260 1.00 97.25 298 GLU A O 1
ATOM 2297 N N . GLY A 1 299 ? -19.574 3.521 20.851 1.00 97.19 299 GLY A N 1
ATOM 2298 C CA . GLY A 1 299 ? -20.446 3.361 19.688 1.00 97.19 299 GLY A CA 1
ATOM 2299 C C . GLY A 1 299 ? -20.888 4.687 19.063 1.00 97.19 299 GLY A C 1
ATOM 2300 O O . GLY A 1 299 ? -21.686 4.668 18.127 1.00 97.19 299 GLY A O 1
ATOM 2301 N N . THR A 1 300 ? -20.354 5.821 19.528 1.00 98.19 300 THR A N 1
ATOM 2302 C CA . THR A 1 300 ? -20.685 7.159 19.025 1.00 98.19 300 THR A CA 1
ATOM 2303 C C . THR A 1 300 ? -20.295 7.279 17.548 1.00 98.19 300 THR A C 1
ATOM 2305 O O . THR A 1 300 ? -19.107 7.212 17.228 1.00 98.19 300 THR A O 1
ATOM 2308 N N . PRO A 1 301 ? -21.257 7.429 16.617 1.00 95.88 301 PRO A N 1
ATOM 2309 C CA . PRO A 1 301 ? -20.939 7.456 15.200 1.00 95.88 301 PRO A CA 1
ATOM 2310 C C . PRO A 1 301 ? -20.117 8.711 14.863 1.00 95.88 301 PRO A C 1
ATOM 2312 O O . PRO A 1 301 ? -20.466 9.813 15.292 1.00 95.88 301 PRO A O 1
ATOM 2315 N N . PRO A 1 302 ? -19.041 8.574 14.074 1.00 97.62 302 PRO A N 1
ATOM 2316 C CA . PRO A 1 302 ? -18.256 9.712 13.614 1.00 97.62 302 PRO A CA 1
ATOM 2317 C C . PRO A 1 302 ? -18.989 10.473 12.501 1.00 97.62 302 PRO A C 1
ATOM 2319 O O . PRO A 1 302 ? -19.992 9.971 11.975 1.00 97.62 302 PRO A O 1
ATOM 2322 N N . PRO A 1 303 ? -18.471 11.644 12.077 1.00 96.56 303 PRO A N 1
ATOM 2323 C CA . PRO A 1 303 ? -18.996 12.342 10.909 1.00 96.56 303 PRO A CA 1
ATOM 2324 C C . PRO A 1 303 ? -19.124 11.409 9.691 1.00 96.56 303 PRO A C 1
ATOM 2326 O O . PRO A 1 303 ? -18.288 10.510 9.528 1.00 96.56 303 PRO A O 1
ATOM 2329 N N . PRO A 1 3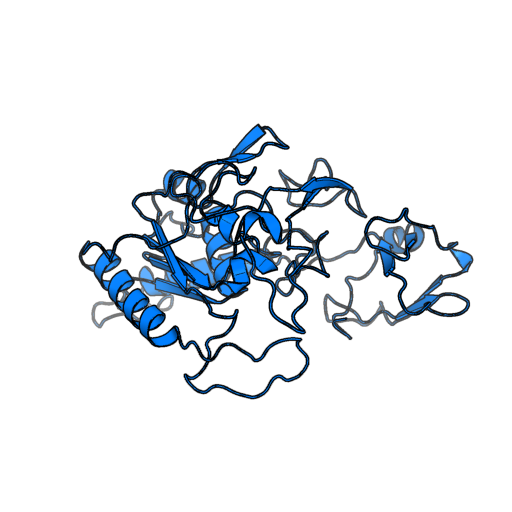04 ? -20.133 11.598 8.822 1.00 97.50 304 PRO A N 1
ATOM 2330 C CA . PRO A 1 304 ? -20.225 10.865 7.563 1.00 97.50 304 PRO A CA 1
ATOM 2331 C C . PRO A 1 304 ? -18.933 10.975 6.752 1.00 97.50 304 PRO A C 1
ATOM 2333 O O . PRO A 1 304 ? -18.212 11.967 6.857 1.00 97.50 304 PRO A O 1
ATOM 2336 N N . SER A 1 305 ? -18.640 9.949 5.955 1.00 98.06 305 SER A N 1
ATOM 2337 C CA . SER A 1 305 ? -17.499 9.969 5.041 1.00 98.06 305 SER A CA 1
ATOM 2338 C C . SER A 1 305 ? -17.570 11.175 4.095 1.00 98.06 305 SER A C 1
ATOM 2340 O O . SER A 1 305 ? -18.656 11.571 3.679 1.00 98.06 305 SER A O 1
ATOM 2342 N N . VAL A 1 306 ? -16.412 11.729 3.736 1.00 97.00 306 VAL A N 1
ATOM 2343 C CA . VAL A 1 306 ? -16.288 12.852 2.794 1.00 97.00 306 VAL A CA 1
ATOM 2344 C C . VAL A 1 306 ? -15.193 12.520 1.789 1.00 97.00 306 VAL A C 1
ATOM 2346 O O . VAL A 1 306 ? -14.005 12.612 2.099 1.00 97.00 306 VAL A O 1
ATOM 2349 N N . PHE A 1 307 ? -15.587 12.101 0.592 1.00 97.25 307 PHE A N 1
ATOM 2350 C CA . PHE A 1 307 ? -14.690 11.734 -0.501 1.00 97.25 307 PHE A CA 1
ATOM 2351 C C . PHE A 1 307 ? -15.401 11.937 -1.851 1.00 97.25 307 PHE A C 1
ATOM 2353 O O . PHE A 1 307 ? -16.630 11.916 -1.883 1.00 97.25 307 PHE A O 1
ATOM 2360 N N . PRO A 1 308 ? -14.658 12.181 -2.944 1.00 97.12 308 PRO A N 1
ATOM 2361 C CA . PRO A 1 308 ? -15.238 12.293 -4.281 1.00 97.12 308 PRO A CA 1
ATOM 2362 C C . PRO A 1 308 ? -15.826 10.955 -4.752 1.00 97.12 308 PRO A C 1
ATOM 2364 O O . PRO A 1 308 ? -15.237 9.910 -4.485 1.00 97.12 308 PRO A O 1
ATOM 2367 N N . THR A 1 309 ? -16.934 10.984 -5.496 1.00 98.19 309 THR A N 1
ATOM 2368 C CA . THR A 1 309 ? -17.632 9.791 -6.013 1.00 98.19 309 THR A CA 1
ATOM 2369 C C . THR A 1 309 ? -17.914 9.888 -7.511 1.00 98.19 309 THR A C 1
ATOM 2371 O O . THR A 1 309 ? -18.036 10.979 -8.084 1.00 98.19 309 THR A O 1
ATOM 2374 N N . VAL A 1 310 ? -18.015 8.733 -8.169 1.00 98.25 310 VAL A N 1
ATOM 2375 C CA . VAL A 1 310 ? -18.378 8.629 -9.585 1.00 98.25 310 VAL A CA 1
ATOM 2376 C C . VAL A 1 310 ? -19.820 9.084 -9.797 1.00 98.25 310 VAL A C 1
ATOM 2378 O O . VAL A 1 310 ? -20.082 9.871 -10.710 1.00 98.25 310 VAL A O 1
ATOM 2381 N N . GLY A 1 311 ? -20.744 8.629 -8.947 1.00 97.56 311 GLY A N 1
ATOM 2382 C CA . GLY A 1 311 ? -22.172 8.926 -9.045 1.00 97.56 311 GLY A CA 1
ATOM 2383 C C . GLY A 1 311 ? -22.492 10.418 -8.948 1.00 97.56 311 GLY A C 1
ATOM 2384 O O . GLY A 1 311 ? -23.332 10.916 -9.697 1.00 97.56 311 GLY A O 1
ATOM 2385 N N . GLU A 1 312 ? -21.779 11.159 -8.097 1.00 97.25 312 GLU A N 1
ATOM 2386 C CA . GLU A 1 312 ? -21.935 12.616 -7.971 1.00 97.25 312 GLU A CA 1
ATOM 2387 C C . GLU A 1 312 ? -21.078 13.402 -8.971 1.00 97.25 312 GLU A C 1
ATOM 2389 O O . GLU A 1 312 ? -21.124 14.632 -8.992 1.00 97.25 312 GLU A O 1
ATOM 2394 N N . ARG A 1 313 ? -20.303 12.710 -9.818 1.00 96.12 313 ARG A N 1
ATOM 2395 C CA . ARG A 1 313 ? -19.374 13.303 -10.795 1.00 96.12 313 ARG A CA 1
ATOM 2396 C C . ARG A 1 313 ? -18.309 14.197 -10.153 1.00 96.12 313 ARG A C 1
ATOM 2398 O O . ARG A 1 313 ? -17.795 15.107 -10.800 1.00 96.12 313 ARG A O 1
ATOM 2405 N N . THR A 1 314 ? -17.980 13.928 -8.894 1.00 95.69 314 THR A N 1
ATOM 2406 C CA . THR A 1 314 ? -16.890 14.582 -8.160 1.00 95.69 314 THR A CA 1
ATOM 2407 C C . THR A 1 314 ? -15.595 13.770 -8.216 1.00 95.69 314 THR A C 1
ATOM 2409 O O . THR A 1 314 ? -14.546 14.307 -7.879 1.00 95.69 314 THR A O 1
ATOM 2412 N N . LEU A 1 315 ? -15.659 12.515 -8.683 1.00 97.31 315 LEU A N 1
ATOM 2413 C CA . LEU A 1 315 ? -14.529 11.649 -9.020 1.00 97.31 315 LEU A CA 1
ATOM 2414 C C . LEU A 1 315 ? -14.499 11.369 -10.529 1.00 97.31 315 LEU A C 1
ATOM 2416 O O . LEU A 1 315 ? -15.371 10.675 -11.071 1.00 97.31 315 LEU A O 1
ATOM 2420 N N . VAL A 1 316 ? -13.481 11.879 -11.216 1.00 96.75 316 VAL A N 1
ATOM 2421 C CA . VAL A 1 316 ? -13.440 11.923 -12.686 1.00 96.75 316 VAL A CA 1
ATOM 2422 C C . VAL A 1 316 ? -12.207 11.221 -13.252 1.00 96.75 316 VAL A C 1
ATOM 2424 O O . VAL A 1 316 ? -11.317 10.779 -12.526 1.00 96.75 316 VAL A O 1
ATOM 2427 N N . GLY A 1 317 ? -12.163 11.066 -14.576 1.00 96.00 317 GLY A N 1
ATOM 2428 C CA . GLY A 1 317 ? -10.952 10.608 -15.252 1.00 96.00 317 GLY A CA 1
ATOM 2429 C C . GLY A 1 317 ? -9.772 11.540 -14.959 1.00 96.00 317 GLY A C 1
ATOM 2430 O O . GLY A 1 317 ? -9.938 12.731 -14.722 1.00 96.00 317 GLY A O 1
ATOM 2431 N N . TRP A 1 318 ? -8.557 10.999 -14.975 1.00 93.62 318 TRP A N 1
ATOM 2432 C CA . TRP A 1 318 ? -7.337 11.747 -14.643 1.00 93.62 318 TRP A CA 1
ATOM 2433 C C . TRP A 1 318 ? -6.806 12.616 -15.784 1.00 93.62 318 TRP A C 1
ATOM 2435 O O . TRP A 1 318 ? -5.812 13.322 -15.610 1.00 93.62 318 TRP A O 1
ATOM 2445 N N . THR A 1 319 ? -7.423 12.568 -16.966 1.00 93.50 319 THR A N 1
ATOM 2446 C CA . THR A 1 319 ? -6.954 13.368 -18.096 1.00 93.50 319 THR A CA 1
ATOM 2447 C C . THR A 1 319 ? -7.264 14.856 -17.877 1.00 93.50 319 THR A C 1
ATOM 2449 O O . THR A 1 319 ? -8.224 15.201 -17.179 1.00 93.50 319 THR A O 1
ATOM 2452 N N . PRO A 1 320 ? -6.506 15.780 -18.498 1.00 91.06 320 PRO A N 1
ATOM 2453 C CA . PRO A 1 320 ? -6.816 17.209 -18.420 1.00 91.06 320 PRO A CA 1
ATOM 2454 C C . PRO A 1 320 ? -8.240 17.550 -18.886 1.00 91.06 320 PRO A C 1
ATOM 2456 O O . PRO A 1 320 ? -8.865 18.457 -18.342 1.00 91.06 320 PRO A O 1
ATOM 2459 N N . ALA A 1 321 ? -8.760 16.810 -19.872 1.00 92.00 321 ALA A N 1
ATOM 2460 C CA . ALA A 1 321 ? -10.116 16.994 -20.379 1.00 92.00 321 ALA A CA 1
ATOM 2461 C C . ALA A 1 321 ? -11.175 16.566 -19.350 1.00 92.00 321 ALA A C 1
ATOM 2463 O O . ALA A 1 321 ? -12.122 17.310 -19.111 1.00 92.00 321 ALA A O 1
ATOM 2464 N N . ASP A 1 322 ? -10.989 15.408 -18.713 1.00 94.06 322 ASP A N 1
ATOM 2465 C CA . ASP A 1 322 ? -11.936 14.870 -17.728 1.00 94.06 322 ASP A CA 1
ATOM 2466 C C . ASP A 1 322 ? -11.953 15.682 -16.427 1.00 94.06 322 ASP A C 1
ATOM 2468 O O . ASP A 1 322 ? -13.013 15.935 -15.860 1.00 94.06 322 ASP A O 1
ATOM 2472 N N . THR A 1 323 ? -10.778 16.131 -15.978 1.00 91.06 323 THR A N 1
ATOM 2473 C CA . THR A 1 323 ? -10.623 16.972 -14.777 1.00 91.06 323 THR A CA 1
ATOM 2474 C C . THR A 1 323 ? -11.129 18.401 -14.965 1.00 91.06 323 THR A C 1
ATOM 2476 O O . THR A 1 323 ? -11.261 19.136 -13.988 1.00 91.06 323 THR A O 1
ATOM 2479 N N . GLY A 1 324 ? -11.391 18.822 -16.208 1.00 89.88 324 GLY A N 1
ATOM 2480 C CA . GLY A 1 324 ? -11.732 20.208 -16.518 1.00 89.88 324 GLY A CA 1
ATOM 2481 C C . GLY A 1 324 ? -10.607 21.183 -16.162 1.00 89.88 324 GLY A C 1
ATOM 2482 O O . GLY A 1 324 ? -10.881 22.325 -15.788 1.00 89.88 324 GLY A O 1
ATOM 2483 N N . TRP A 1 325 ? -9.347 20.733 -16.231 1.00 86.69 325 TRP A N 1
ATOM 2484 C CA . TRP A 1 325 ? -8.197 21.528 -15.807 1.00 86.69 325 TRP A CA 1
ATOM 2485 C C . TRP A 1 325 ? -8.127 22.846 -16.600 1.00 86.69 325 TRP A C 1
ATOM 2487 O O . TRP A 1 325 ? -8.032 22.815 -17.833 1.00 86.69 325 TRP A O 1
ATOM 2497 N N . PRO A 1 326 ? -8.157 24.021 -15.941 1.00 88.25 326 PRO A N 1
ATOM 2498 C CA . PRO A 1 326 ? -8.143 25.293 -16.649 1.00 88.25 326 PRO A CA 1
ATOM 2499 C C . PRO A 1 326 ? -6.778 25.545 -17.298 1.00 88.25 326 PRO A C 1
ATOM 2501 O O . PRO A 1 326 ? -5.732 25.155 -16.779 1.00 88.25 326 PRO A O 1
ATOM 2504 N N . SER A 1 327 ? -6.766 26.264 -18.422 1.00 88.25 327 SER A N 1
ATOM 2505 C CA . SER A 1 327 ? -5.516 26.716 -19.039 1.00 88.25 327 SER A CA 1
ATOM 2506 C C . SER A 1 327 ? -4.848 27.775 -18.155 1.00 88.25 327 SER A C 1
ATOM 2508 O O . SER A 1 327 ? -5.234 28.943 -18.183 1.00 88.25 327 SER A O 1
ATOM 2510 N N . ILE A 1 328 ? -3.836 27.378 -17.380 1.00 89.38 328 ILE A N 1
ATOM 2511 C CA . ILE A 1 328 ? -3.050 28.276 -16.524 1.00 89.38 328 ILE A CA 1
ATOM 2512 C C . ILE A 1 328 ? -1.705 28.574 -17.216 1.00 89.38 328 ILE A C 1
ATOM 2514 O O . ILE A 1 328 ? -0.964 27.638 -17.529 1.00 89.38 328 ILE A O 1
ATOM 2518 N N . PRO A 1 329 ? -1.346 29.852 -17.459 1.00 91.44 329 PRO A N 1
ATOM 2519 C CA . PRO A 1 329 ? -0.077 30.204 -18.095 1.00 91.44 329 PRO A CA 1
ATOM 2520 C C . PRO A 1 329 ? 1.138 29.617 -17.364 1.00 91.44 329 PRO A C 1
ATOM 2522 O O . PRO A 1 329 ? 1.299 29.798 -16.159 1.00 91.44 329 PRO A O 1
ATOM 2525 N N . GLY A 1 330 ? 2.010 28.927 -18.104 1.00 89.00 330 GLY A N 1
ATOM 2526 C CA . GLY A 1 330 ? 3.236 28.332 -17.558 1.00 89.00 330 GLY A CA 1
ATOM 2527 C C . GLY A 1 330 ? 3.032 27.056 -16.732 1.00 89.00 330 GLY A C 1
ATOM 2528 O O . GLY A 1 330 ? 3.990 26.587 -16.120 1.00 89.00 330 GLY A O 1
ATOM 2529 N N . VAL A 1 331 ? 1.823 26.487 -16.717 1.00 91.62 331 VAL A N 1
ATOM 2530 C CA . VAL A 1 331 ? 1.501 25.242 -16.008 1.00 91.62 331 VAL A CA 1
ATOM 2531 C C . VAL A 1 331 ? 1.173 24.158 -17.024 1.00 91.62 331 VAL A C 1
ATOM 2533 O O . VAL A 1 331 ? 0.185 24.248 -17.749 1.00 91.62 331 VAL A O 1
ATOM 2536 N N . VAL A 1 332 ? 1.993 23.111 -17.060 1.00 91.50 332 VAL A N 1
ATOM 2537 C CA . VAL A 1 332 ? 1.699 21.891 -17.812 1.00 91.50 332 VAL A CA 1
ATOM 2538 C C . VAL A 1 332 ? 0.865 20.971 -16.914 1.00 91.50 332 VAL A C 1
ATOM 2540 O O . VAL A 1 332 ? 1.307 20.679 -15.797 1.00 91.50 332 VAL A O 1
ATOM 2543 N N . PRO A 1 333 ? -0.338 20.540 -17.337 1.00 89.44 333 PRO A N 1
ATOM 2544 C CA . PRO A 1 333 ? -1.137 19.607 -16.554 1.00 89.44 333 PRO A CA 1
ATOM 2545 C C . PRO A 1 333 ? -0.507 18.203 -16.570 1.00 89.44 333 PRO A C 1
ATOM 2547 O O . PRO A 1 333 ? 0.208 17.859 -17.518 1.00 89.44 333 PRO A O 1
ATOM 2550 N N . PRO A 1 334 ? -0.775 17.369 -15.552 1.00 86.69 334 PRO A N 1
ATOM 2551 C CA . PRO A 1 334 ? -0.333 15.981 -15.559 1.00 86.69 334 PRO A CA 1
ATOM 2552 C C . PRO A 1 334 ? -0.939 15.225 -16.751 1.00 86.69 334 PRO A C 1
ATOM 2554 O O . PRO A 1 334 ? -2.124 15.342 -17.055 1.00 86.69 334 PRO A O 1
ATOM 2557 N N . THR A 1 335 ? -0.110 14.438 -17.433 1.00 87.88 335 THR A N 1
ATOM 2558 C CA . THR A 1 335 ? -0.499 13.614 -18.597 1.00 87.88 335 THR A CA 1
ATOM 2559 C C . THR A 1 335 ? -0.384 12.117 -18.325 1.00 87.88 335 THR A C 1
ATOM 2561 O O . THR A 1 335 ? -0.609 11.296 -19.212 1.00 87.88 335 THR A O 1
ATOM 2564 N N . VAL A 1 336 ? -0.028 11.761 -17.094 1.00 88.00 336 VAL A N 1
ATOM 2565 C CA . VAL A 1 336 ? 0.197 10.402 -16.611 1.00 88.00 336 VAL A CA 1
ATOM 2566 C C . VAL A 1 336 ? -0.190 10.340 -15.138 1.00 88.00 336 VAL A C 1
ATOM 2568 O O . VAL A 1 336 ? -0.062 11.322 -14.408 1.00 88.00 336 VAL A O 1
ATOM 2571 N N . VAL A 1 337 ? -0.644 9.173 -14.703 1.00 90.81 337 VAL A N 1
ATOM 2572 C CA . VAL A 1 337 ? -1.057 8.895 -13.325 1.00 90.81 337 VAL A CA 1
ATOM 2573 C C . VAL A 1 337 ? -0.531 7.522 -12.931 1.00 90.81 337 VAL A C 1
ATOM 2575 O O . VAL A 1 337 ? -0.299 6.680 -13.807 1.00 90.81 337 VAL A O 1
ATOM 2578 N N . GLN A 1 338 ? -0.355 7.266 -11.634 1.00 89.75 338 GLN A N 1
ATOM 2579 C CA . GLN A 1 338 ? -0.037 5.910 -11.208 1.00 89.75 338 GLN A CA 1
ATOM 2580 C C . GLN A 1 338 ? -1.236 4.988 -11.434 1.00 89.75 338 GLN A C 1
ATOM 2582 O O . GLN A 1 338 ? -2.294 5.179 -10.839 1.00 89.75 338 GLN A O 1
ATOM 2587 N N . ARG A 1 339 ? -1.047 3.965 -12.272 1.00 91.00 339 ARG A N 1
ATOM 2588 C CA . ARG A 1 339 ? -2.042 2.925 -12.555 1.00 91.00 339 ARG A CA 1
ATOM 2589 C C . ARG A 1 339 ? -1.480 1.587 -12.099 1.00 91.00 339 ARG A C 1
ATOM 2591 O O . ARG A 1 339 ? -0.482 1.153 -12.672 1.00 91.00 339 ARG A O 1
ATOM 2598 N N . PRO A 1 340 ? -2.063 0.915 -11.096 1.00 92.50 340 PRO A N 1
ATOM 2599 C CA . PRO A 1 340 ? -1.525 -0.352 -10.639 1.00 92.50 340 PRO A CA 1
ATOM 2600 C C . PRO A 1 340 ? -1.661 -1.397 -11.754 1.00 92.50 340 PRO A C 1
ATOM 2602 O O . PRO A 1 340 ? -2.766 -1.589 -12.275 1.00 92.50 340 PRO A O 1
ATOM 2605 N N . PRO A 1 341 ? -0.568 -2.058 -12.165 1.00 92.38 341 PRO A N 1
ATOM 2606 C CA . PRO A 1 341 ? -0.656 -3.120 -13.148 1.00 92.38 341 PRO A CA 1
ATOM 2607 C C . PRO A 1 341 ? -1.188 -4.403 -12.498 1.00 92.38 341 PRO A C 1
ATOM 2609 O O . PRO A 1 341 ? -0.799 -4.765 -11.384 1.00 92.38 341 PRO A O 1
ATOM 2612 N N . TRP A 1 342 ? -2.020 -5.150 -13.223 1.00 93.44 342 TRP A N 1
ATOM 2613 C CA . TRP A 1 342 ? -2.182 -6.571 -12.943 1.00 93.44 342 TRP A CA 1
ATOM 2614 C C . TRP A 1 342 ? -1.007 -7.315 -13.561 1.00 93.44 342 TRP A C 1
ATOM 2616 O O . TRP A 1 342 ? -0.733 -7.216 -14.763 1.00 93.44 342 TRP A O 1
ATOM 2626 N N . VAL A 1 343 ? -0.286 -8.036 -12.713 1.00 93.00 343 VAL A N 1
ATOM 2627 C CA . VAL A 1 343 ? 0.995 -8.638 -13.059 1.00 93.00 343 VAL A CA 1
ATOM 2628 C C . VAL A 1 343 ? 0.947 -10.126 -12.736 1.00 93.00 343 VAL A C 1
ATOM 2630 O O . VAL A 1 343 ? 0.836 -10.520 -11.573 1.00 93.00 343 VAL A O 1
ATOM 2633 N N . ASP A 1 344 ? 1.065 -10.933 -13.782 1.00 94.50 344 ASP A N 1
ATOM 2634 C CA . ASP A 1 344 ? 1.175 -12.383 -13.736 1.00 94.50 344 ASP A CA 1
ATOM 2635 C C . ASP A 1 344 ? 2.573 -12.778 -13.245 1.00 94.50 344 ASP A C 1
ATOM 2637 O O . ASP A 1 344 ? 3.587 -12.547 -13.911 1.00 94.50 344 ASP A O 1
ATOM 2641 N N . ARG A 1 345 ? 2.607 -13.347 -12.038 1.00 94.94 345 ARG A N 1
ATOM 2642 C CA . ARG A 1 345 ? 3.812 -13.855 -11.358 1.00 94.94 345 ARG A CA 1
ATOM 2643 C C . ARG A 1 345 ? 3.899 -15.378 -11.405 1.00 94.94 345 ARG A C 1
ATOM 2645 O O . ARG A 1 345 ? 4.761 -15.965 -10.748 1.00 94.94 345 ARG A O 1
ATOM 2652 N N . GLY A 1 346 ? 3.019 -16.015 -12.172 1.00 95.56 346 GLY A N 1
ATOM 2653 C CA . GLY A 1 346 ? 2.920 -17.457 -12.296 1.00 95.56 346 GLY A CA 1
ATOM 2654 C C . GLY A 1 346 ? 2.073 -18.134 -11.211 1.00 95.56 346 GLY A C 1
ATOM 2655 O O . GLY A 1 346 ? 1.572 -17.490 -10.283 1.00 95.56 346 GLY A O 1
ATOM 2656 N N . PRO A 1 347 ? 1.899 -19.460 -11.332 1.00 95.06 347 PRO A N 1
ATOM 2657 C CA . PRO A 1 347 ? 0.853 -20.222 -10.642 1.00 95.06 347 PRO A CA 1
ATOM 2658 C C . PRO A 1 347 ? 0.971 -20.253 -9.111 1.00 95.06 347 PRO A C 1
ATOM 2660 O O . PRO A 1 347 ? -0.029 -20.425 -8.417 1.00 95.06 347 PRO A O 1
ATOM 2663 N N . ASP A 1 348 ? 2.171 -20.063 -8.565 1.00 95.44 348 ASP A N 1
ATOM 2664 C CA . ASP A 1 348 ? 2.422 -20.133 -7.120 1.00 95.44 348 ASP A CA 1
ATOM 2665 C C . ASP A 1 348 ? 2.200 -18.818 -6.371 1.00 95.44 348 ASP A C 1
ATOM 2667 O O . ASP A 1 348 ? 2.282 -18.772 -5.136 1.00 95.44 348 ASP A O 1
ATOM 2671 N N . TRP A 1 349 ? 1.919 -17.734 -7.094 1.00 94.06 349 TRP A N 1
ATOM 2672 C CA . TRP A 1 349 ? 1.764 -16.425 -6.480 1.00 94.06 349 TRP A CA 1
ATOM 2673 C C . TRP A 1 349 ? 0.566 -16.374 -5.530 1.00 94.06 349 TRP A C 1
ATOM 2675 O O . TRP A 1 349 ? 0.655 -15.805 -4.441 1.00 94.06 349 TRP A O 1
ATOM 2685 N N . GLU A 1 350 ? -0.550 -16.996 -5.906 1.00 88.81 350 GLU A N 1
ATOM 2686 C CA . GLU A 1 350 ? -1.775 -16.911 -5.112 1.00 88.81 350 GLU A CA 1
ATOM 2687 C C . GLU A 1 350 ? -1.769 -17.797 -3.876 1.00 88.81 350 GLU A C 1
ATOM 2689 O O . GLU A 1 350 ? -2.156 -17.350 -2.798 1.00 88.81 350 GLU A O 1
ATOM 2694 N N . SER A 1 351 ? -1.294 -19.033 -4.007 1.00 90.12 351 SER A N 1
ATOM 2695 C CA . SER A 1 351 ? -1.297 -19.990 -2.900 1.00 90.12 351 SER A CA 1
ATOM 2696 C C . SER A 1 351 ? -0.107 -19.807 -1.960 1.00 90.12 351 SER A C 1
ATOM 2698 O O . SER A 1 351 ? -0.248 -19.990 -0.753 1.00 90.12 351 SER A O 1
ATOM 2700 N N . ARG A 1 352 ? 1.067 -19.447 -2.495 1.00 92.25 352 ARG A N 1
ATOM 2701 C CA . ARG A 1 352 ? 2.335 -19.457 -1.747 1.00 92.25 352 ARG A CA 1
ATOM 2702 C C . ARG A 1 352 ? 3.023 -18.100 -1.663 1.00 92.25 352 ARG A C 1
ATOM 2704 O O . ARG A 1 352 ? 4.018 -17.992 -0.948 1.00 92.25 352 ARG A O 1
ATOM 2711 N N . ARG A 1 353 ? 2.538 -17.079 -2.385 1.00 92.94 353 ARG A N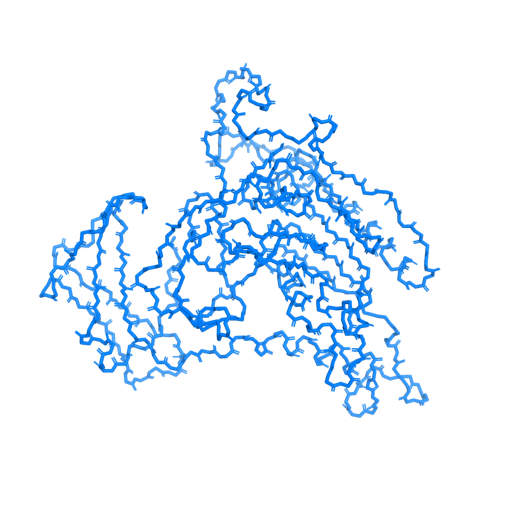 1
ATOM 2712 C CA . ARG A 1 353 ? 3.205 -15.767 -2.512 1.00 92.94 353 ARG A CA 1
ATOM 2713 C C . ARG A 1 353 ? 4.654 -15.911 -2.996 1.00 92.94 353 ARG A C 1
ATOM 2715 O O . ARG A 1 353 ? 5.573 -15.237 -2.523 1.00 92.94 353 ARG A O 1
ATOM 2722 N N . VAL A 1 354 ? 4.850 -16.829 -3.946 1.00 93.88 354 VAL A N 1
ATOM 2723 C CA . VAL A 1 354 ? 6.125 -17.096 -4.620 1.00 93.88 354 VAL A CA 1
ATOM 2724 C C . VAL A 1 354 ? 5.969 -16.761 -6.097 1.00 93.88 354 VAL A C 1
ATOM 2726 O O . VAL A 1 354 ? 5.153 -17.369 -6.784 1.00 93.88 354 VAL A O 1
ATOM 2729 N N . ALA A 1 355 ? 6.748 -15.793 -6.581 1.00 93.75 355 ALA A N 1
ATOM 2730 C CA . ALA A 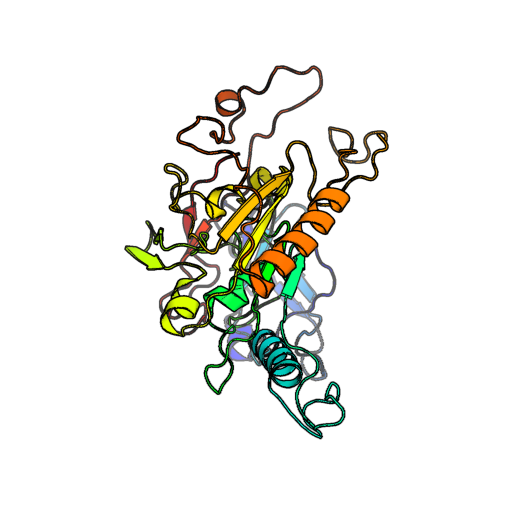1 355 ? 6.842 -15.526 -8.009 1.00 93.75 355 ALA A CA 1
ATOM 2731 C C . ALA A 1 355 ? 7.653 -16.641 -8.689 1.00 93.75 355 ALA A C 1
ATOM 2733 O O . ALA A 1 355 ? 8.725 -17.018 -8.218 1.00 93.75 355 ALA A O 1
ATOM 2734 N N . THR A 1 356 ? 7.105 -17.186 -9.770 1.00 94.00 356 THR A N 1
ATOM 2735 C CA . THR A 1 356 ? 7.714 -18.236 -10.611 1.00 94.00 356 THR A CA 1
ATOM 2736 C C . THR A 1 356 ? 7.973 -17.757 -12.036 1.00 94.00 356 THR A C 1
ATOM 2738 O O . THR A 1 356 ? 8.685 -18.420 -12.784 1.00 94.00 356 THR A O 1
ATOM 2741 N N . ILE A 1 357 ? 7.430 -16.593 -12.397 1.00 94.44 357 ILE A N 1
ATOM 2742 C CA . ILE A 1 357 ? 7.712 -15.882 -13.641 1.00 94.44 357 ILE A CA 1
ATOM 2743 C C . ILE A 1 357 ? 8.451 -14.598 -13.271 1.00 94.44 357 ILE A C 1
ATOM 2745 O O . ILE A 1 357 ? 7.877 -13.717 -12.633 1.00 94.44 357 ILE A O 1
ATOM 2749 N N . GLU A 1 358 ? 9.717 -14.510 -13.674 1.00 92.56 358 GLU A N 1
ATOM 2750 C CA . GLU A 1 358 ? 10.574 -13.339 -13.493 1.00 92.56 358 GLU A CA 1
ATOM 2751 C C . GLU A 1 358 ? 11.385 -13.088 -14.784 1.00 92.56 358 GLU A C 1
ATOM 2753 O O . GLU A 1 358 ? 11.983 -14.031 -15.313 1.00 92.56 358 GLU A O 1
ATOM 2758 N N . PRO A 1 359 ? 11.441 -11.848 -15.309 1.00 91.31 359 PRO A N 1
ATOM 2759 C CA . PRO A 1 359 ? 10.633 -10.693 -14.911 1.00 91.31 359 PRO A CA 1
ATOM 2760 C C . PRO A 1 359 ? 9.135 -10.963 -15.122 1.00 91.31 359 PRO A C 1
ATOM 2762 O O . PRO A 1 359 ? 8.776 -11.715 -16.033 1.00 91.31 359 PRO A O 1
ATOM 2765 N N . PRO A 1 360 ? 8.245 -10.375 -14.313 1.00 92.31 360 PRO A N 1
ATOM 2766 C CA . PRO A 1 360 ? 6.845 -10.753 -14.339 1.00 92.31 360 PRO A CA 1
ATOM 2767 C C . PRO A 1 360 ? 6.114 -10.109 -15.529 1.00 92.31 360 PRO A C 1
ATOM 2769 O O . PRO A 1 360 ? 6.576 -9.123 -16.113 1.00 92.31 360 PRO A O 1
ATOM 2772 N N . ILE A 1 361 ? 4.959 -10.667 -15.901 1.00 92.50 361 ILE A N 1
ATOM 2773 C CA . ILE A 1 361 ? 4.231 -10.268 -17.115 1.00 92.50 361 ILE A CA 1
ATOM 2774 C C . ILE A 1 361 ? 3.064 -9.352 -16.742 1.00 92.50 361 ILE A C 1
ATOM 2776 O O . ILE A 1 361 ? 2.117 -9.773 -16.083 1.00 92.50 361 ILE A O 1
ATOM 2780 N N . VAL A 1 362 ? 3.087 -8.102 -17.202 1.00 93.00 362 VAL A N 1
ATOM 2781 C CA . VAL A 1 362 ? 1.937 -7.187 -17.091 1.00 93.00 362 VAL A CA 1
ATOM 2782 C C . VAL A 1 362 ? 0.853 -7.634 -18.071 1.00 93.00 362 VAL A C 1
ATOM 2784 O O . VAL A 1 362 ? 1.140 -7.781 -19.259 1.00 93.00 362 VAL A O 1
ATOM 2787 N N . ARG A 1 363 ? -0.391 -7.831 -17.613 1.00 92.69 363 ARG A N 1
ATOM 2788 C CA . ARG A 1 363 ? -1.519 -8.157 -18.521 1.00 92.69 363 ARG A CA 1
ATOM 2789 C C . ARG A 1 363 ? -2.640 -7.140 -18.557 1.00 92.69 363 ARG A C 1
ATOM 2791 O O . ARG A 1 363 ? -3.541 -7.252 -19.380 1.00 92.69 363 ARG A O 1
ATOM 2798 N N . GLY A 1 364 ? -2.558 -6.120 -17.722 1.00 93.81 364 GLY A N 1
ATOM 2799 C CA . GLY A 1 364 ? -3.483 -5.005 -17.746 1.00 93.81 364 GLY A CA 1
ATOM 2800 C C . GLY A 1 364 ? -3.195 -4.049 -16.610 1.00 93.81 364 GLY A C 1
ATOM 2801 O O . GLY A 1 364 ? -2.225 -4.218 -15.874 1.00 93.81 364 GLY A O 1
ATOM 2802 N N . HIS A 1 365 ? -4.045 -3.041 -16.483 1.00 94.50 365 HIS A N 1
ATOM 2803 C CA . HIS A 1 365 ? -3.978 -2.068 -15.405 1.00 94.50 365 HIS A CA 1
ATOM 2804 C C . HIS A 1 365 ? -5.370 -1.884 -14.829 1.00 94.50 365 HIS A C 1
ATOM 2806 O O . HIS A 1 365 ? -6.339 -1.818 -15.587 1.00 94.50 365 HIS A O 1
ATOM 2812 N N . TYR A 1 366 ? -5.447 -1.760 -13.511 1.00 95.94 366 TYR A N 1
ATOM 2813 C CA . TYR A 1 366 ? -6.668 -1.326 -12.848 1.00 95.94 366 TYR A CA 1
ATOM 2814 C C . TYR A 1 366 ? -6.987 0.123 -13.241 1.00 95.94 366 TYR A C 1
ATOM 2816 O O . TYR A 1 366 ? -6.095 0.901 -13.620 1.00 95.94 366 TYR A O 1
ATOM 2824 N N . GLY A 1 367 ? -8.270 0.473 -13.222 1.00 95.75 367 GLY A N 1
ATOM 2825 C CA . GLY A 1 367 ? -8.706 1.825 -13.551 1.00 95.75 367 GLY A CA 1
ATOM 2826 C C . GLY A 1 367 ? -8.601 2.739 -12.343 1.00 95.75 367 GLY A C 1
ATOM 2827 O O . GLY A 1 367 ? -8.900 2.347 -11.223 1.00 95.75 367 GLY A O 1
ATOM 2828 N N . VAL A 1 368 ? -8.124 3.959 -12.563 1.00 95.81 368 VAL A N 1
ATOM 2829 C CA . VAL A 1 368 ? -7.955 4.956 -11.504 1.00 95.81 368 VAL A CA 1
ATOM 2830 C C . VAL A 1 368 ? -8.619 6.252 -11.927 1.00 95.81 368 VAL A C 1
ATOM 2832 O O . VAL A 1 368 ? -8.646 6.596 -13.110 1.00 95.81 368 VAL A O 1
ATOM 2835 N N . ARG A 1 369 ? -9.118 6.971 -10.932 1.00 96.75 369 ARG A N 1
ATOM 2836 C CA . ARG A 1 369 ? -9.749 8.285 -11.039 1.00 96.75 369 ARG A CA 1
ATOM 2837 C C . ARG A 1 369 ? -9.161 9.272 -10.036 1.00 96.75 369 ARG A C 1
ATOM 2839 O O . ARG A 1 369 ? -8.503 8.843 -9.078 1.00 96.75 369 ARG A O 1
ATOM 2846 N N . VAL A 1 370 ? -9.401 10.561 -10.260 1.00 94.81 370 VAL A N 1
ATOM 2847 C CA . VAL A 1 370 ? -8.877 11.675 -9.450 1.00 94.81 370 VAL A CA 1
ATOM 2848 C C . VAL A 1 370 ? -9.939 12.684 -9.062 1.00 94.81 370 VAL A C 1
ATOM 2850 O O . VAL A 1 370 ? -10.987 12.742 -9.750 1.00 94.81 370 VAL A O 1
#